Protein 6EKZ (pdb70)

B-factor: mean 15.7, std 8.22, range [7.6, 58.77]

Secondary structure (DSSP, 8-state):
-PPP---S-----B-S-TTS---PPPTT----S-HHHHHHHHTTSS-TTSEE-HHHHHHHHHHHH-B-HHHHHHHHHHHHHHHSBTTTTBEESSS--GGG-SPPPTT-----TT-BTTTB-SS-SSS--GGGT-SSS--HHHHHHHHHHHHHHSTTSB-HHHHHHHHHHHHHHHHHH-TT-EE-HHHHHHHHHHHHHHHHHSS-TTT--S-B-HHHHHHHHHH--PPTTPBPPSS-BSSTTHHHHHHHS----EE--SSTT--EE-TTS--TT-HHHHHHHIIIIIIHHHSSS--HHHHHHHHHHHHHHHHTSPTTPPP--TT--

GO terms:
  GO:0004601 peroxidase activity (F, IDA)
  GO:0020037 heme binding (F, IDA)

CATH classification: 1.10.489.10

Radius of gyration: 18.72 Å; Cα contacts (8 Å, |Δi|>4): 678; chains: 1; bounding box: 49×43×53 Å

Structure (mmCIF, N/CA/C/O backbone):
data_6EKZ
#
_entry.id   6EKZ
#
_cell.length_a   51.027
_cell.length_b   57.876
_cell.length_c   60.893
_cell.angle_alpha   90.00
_cell.angle_beta   110.09
_cell.angle_gamma   90.00
#
_symmetry.space_group_name_H-M   'P 1 21 1'
#
loop_
_entity.id
_entity.type
_entity.pdbx_description
1 polymer 'Aromatic peroxygenase'
2 non-polymer 'PROTOPORPHYRIN IX CONTAINING FE'
3 non-polymer 'MAGNESIUM ION'
4 non-polymer 'CHLORIDE ION'
5 non-polymer 2-acetamido-2-deoxy-beta-D-glucopyranose
6 non-polymer 'PHOSPHATE ION'
7 non-polymer GLYCEROL
8 non-polymer 1-(ISOPROPYLAMINO)-3-(1-NAPHTHYLOXY)-2-PROPANOL
9 water water
#
loop_
_atom_sit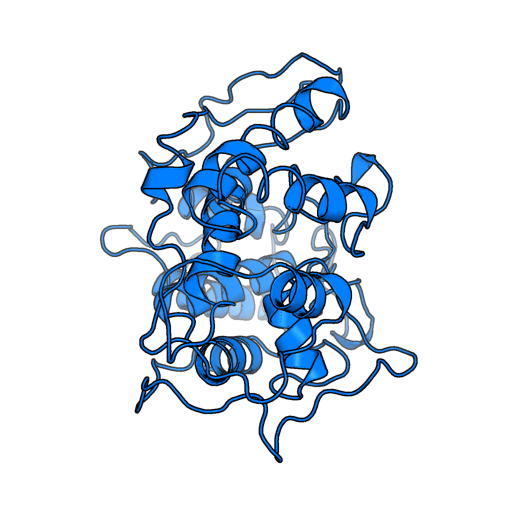e.group_PDB
_atom_site.id
_atom_site.type_symbol
_atom_site.label_atom_id
_atom_site.label_alt_id
_atom_site.label_comp_id
_atom_site.label_asym_id
_atom_site.label_entity_id
_atom_site.label_seq_id
_atom_site.pdbx_PDB_ins_code
_atom_site.Cartn_x
_atom_site.Cartn_y
_atom_site.Cartn_z
_atom_site.occupancy
_atom_site.B_iso_or_equiv
_atom_site.auth_seq_id
_atom_site.auth_comp_id
_atom_site.auth_asym_id
_atom_site.auth_atom_id
_atom_site.pdbx_PDB_model_num
ATOM 1 N N . GLY A 1 3 ? 15.199 0.882 30.563 1.00 28.97 3 GLY A N 1
ATOM 2 C CA . GLY A 1 3 ? 16.244 1.951 30.654 1.00 28.63 3 GLY A CA 1
ATOM 3 C C . GLY A 1 3 ? 15.775 3.226 29.976 1.00 27.56 3 GLY A C 1
ATOM 4 O O . GLY A 1 3 ? 14.783 3.213 29.249 1.00 26.86 3 GLY A O 1
ATOM 5 N N . LEU A 1 4 ? 16.481 4.328 30.217 1.00 25.99 4 LEU A N 1
ATOM 6 C CA . LEU A 1 4 ? 16.154 5.621 29.592 1.00 24.69 4 LEU A CA 1
ATOM 7 C C . LEU A 1 4 ? 16.559 5.562 28.116 1.00 21.99 4 LEU A C 1
ATOM 8 O O . LEU A 1 4 ? 17.531 4.875 27.787 1.00 21.78 4 LEU A O 1
ATOM 13 N N . PRO A 1 5 ? 15.827 6.263 27.220 1.00 19.19 5 PRO A N 1
ATOM 14 C CA . PRO A 1 5 ? 16.296 6.258 25.832 1.00 18.03 5 PRO A CA 1
ATOM 15 C C . PRO A 1 5 ? 17.683 6.902 25.728 1.00 17.00 5 PRO A C 1
ATOM 16 O O . PRO A 1 5 ? 17.911 7.944 26.351 1.00 16.70 5 PRO A O 1
ATOM 20 N N . PRO A 1 6 ? 18.612 6.279 24.977 1.00 16.32 6 PRO A N 1
ATOM 21 C CA . PRO A 1 6 ? 19.899 6.931 24.732 1.00 16.17 6 PRO A CA 1
ATOM 22 C C . PRO A 1 6 ? 19.741 8.289 24.060 1.00 16.25 6 PRO A C 1
ATOM 23 O O . PRO A 1 6 ? 18.767 8.524 23.333 1.00 16.40 6 PRO A O 1
ATOM 27 N N . GLY A 1 7 ? 20.693 9.173 24.334 1.00 16.21 7 GLY A N 1
ATOM 28 C CA . GLY A 1 7 ? 20.764 10.461 23.673 1.00 16.35 7 GLY A CA 1
ATOM 29 C C . GLY A 1 7 ? 21.490 10.344 22.349 1.00 16.36 7 GLY A C 1
ATOM 30 O O . GLY A 1 7 ? 21.963 9.259 21.989 1.00 16.40 7 GLY A O 1
ATOM 31 N N . PRO A 1 8 ? 21.594 11.466 21.617 1.00 16.98 8 PRO A N 1
ATOM 32 C CA . PRO A 1 8 ? 22.313 11.472 20.343 1.00 17.38 8 PRO A CA 1
ATOM 33 C C . PRO A 1 8 ? 23.790 11.139 20.507 1.00 17.63 8 PRO A C 1
ATOM 34 O O . PRO A 1 8 ? 24.334 11.243 21.610 1.00 18.34 8 PRO A O 1
ATOM 38 N N . LEU A 1 9 ? 24.432 10.756 19.410 1.00 17.41 9 LEU A N 1
ATOM 39 C CA . LEU A 1 9 ? 25.870 10.493 19.416 1.00 17.60 9 LEU A CA 1
ATOM 40 C C . LEU A 1 9 ? 26.658 11.722 19.846 1.00 18.48 9 LEU A C 1
ATOM 41 O O . LEU A 1 9 ? 26.353 12.841 19.432 1.00 18.30 9 LEU A O 1
ATOM 46 N N . GLU A 1 10 ? 27.674 11.494 20.675 1.00 20.16 10 GLU A N 1
ATOM 47 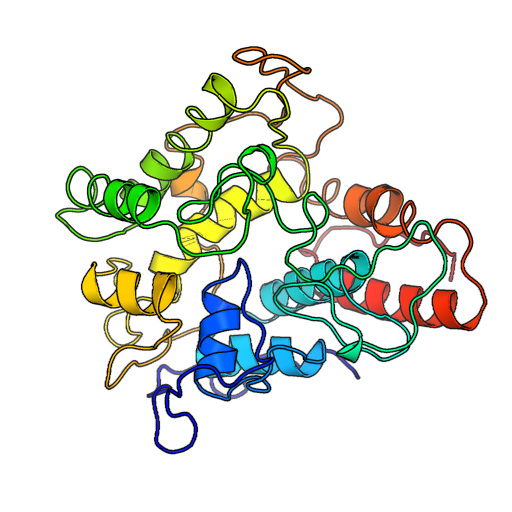C CA . GLU A 1 10 ? 28.616 12.543 21.057 1.00 21.72 10 GLU A CA 1
ATOM 48 C C . GLU A 1 10 ? 29.470 12.959 19.850 1.00 21.26 10 GLU A C 1
ATOM 49 O O . GLU A 1 10 ? 29.792 14.138 19.691 1.00 21.23 10 GLU A O 1
ATOM 55 N N . ASN A 1 11 ? 29.822 11.985 19.010 1.00 20.59 11 ASN A N 1
ATOM 56 C CA . ASN A 1 11 ? 30.588 12.212 17.787 1.00 20.55 11 ASN A CA 1
ATOM 57 C C . ASN A 1 11 ? 29.882 11.475 16.652 1.00 18.90 11 ASN A C 1
ATOM 58 O O . ASN A 1 11 ? 29.890 10.241 16.605 1.00 18.83 11 ASN A O 1
ATOM 63 N N . SER A 1 12 ? 29.290 12.246 15.739 1.00 17.30 12 SER A N 1
ATOM 64 C CA . SER A 1 12 ? 28.502 11.700 14.630 1.00 16.59 12 SER A CA 1
ATOM 65 C C . SER A 1 12 ? 29.237 11.732 13.283 1.00 16.22 12 SER A C 1
ATOM 66 O O . SER A 1 12 ? 28.598 11.707 12.229 1.00 15.82 12 SER A O 1
ATOM 69 N N . SER A 1 13 ? 30.571 11.768 13.309 1.00 15.93 13 SER A N 1
ATOM 70 C CA . SER A 1 13 ? 31.359 11.733 12.078 1.00 15.84 13 SER A CA 1
ATOM 71 C C . SER A 1 13 ? 31.201 10.395 11.364 1.00 14.94 13 SER A C 1
ATOM 72 O O . SER A 1 13 ? 30.875 9.376 11.989 1.00 15.01 13 SER A O 1
ATOM 75 N N . ALA A 1 14 ? 31.445 10.394 10.057 1.00 14.11 14 ALA A N 1
ATOM 76 C CA . ALA A 1 14 ? 31.597 9.131 9.332 1.00 14.03 14 ALA A CA 1
ATOM 77 C C . ALA A 1 14 ? 32.802 8.388 9.898 1.00 13.92 14 ALA A C 1
ATOM 78 O O . ALA A 1 14 ? 33.817 9.000 10.242 1.00 14.51 14 ALA A O 1
ATOM 80 N N . LYS A 1 15 ? 32.680 7.075 10.015 1.00 13.93 15 LYS A N 1
ATOM 81 C CA . LYS A 1 15 ? 33.795 6.239 10.438 1.00 14.12 15 LYS A CA 1
ATOM 82 C C . LYS A 1 15 ? 33.537 4.833 9.962 1.00 13.06 15 LYS A C 1
ATOM 83 O O . LYS A 1 15 ? 32.404 4.483 9.619 1.00 12.47 15 LYS A O 1
ATOM 89 N N . LEU A 1 16 ? 34.589 4.029 9.959 1.00 12.60 16 LEU A N 1
ATOM 90 C CA . LEU A 1 16 ? 34.469 2.619 9.645 1.00 12.31 16 LEU A CA 1
ATOM 91 C C . LEU A 1 16 ? 33.578 1.941 10.682 1.00 11.98 16 LEU A C 1
ATOM 92 O O . LEU A 1 16 ? 33.876 1.984 11.873 1.00 12.61 16 LEU A O 1
ATOM 97 N N . VAL A 1 17 ? 32.491 1.322 10.232 1.00 11.46 17 VAL A N 1
ATOM 98 C CA . VAL A 1 17 ? 31.614 0.566 11.142 1.00 11.42 17 VAL A CA 1
ATOM 99 C C . VAL A 1 17 ? 31.678 -0.942 10.926 1.00 11.54 17 VAL A C 1
ATOM 100 O O . VAL A 1 17 ? 31.254 -1.703 11.794 1.00 11.85 17 VAL A O 1
ATOM 104 N N . ASN A 1 18 ? 32.211 -1.370 9.783 1.00 11.80 18 ASN A N 1
ATOM 105 C CA . ASN A 1 18 ? 32.531 -2.767 9.559 1.00 12.22 18 ASN A CA 1
ATOM 106 C C . ASN A 1 18 ? 33.969 -2.957 10.033 1.00 12.74 18 ASN A C 1
ATOM 107 O O . ASN A 1 18 ? 34.905 -3.059 9.234 1.00 13.03 18 ASN A O 1
ATOM 112 N N . ASP A 1 19 ? 34.123 -2.990 11.352 1.00 13.95 19 ASP A N 1
ATOM 113 C CA . ASP A 1 19 ? 35.445 -2.957 11.980 1.00 15.07 19 ASP A CA 1
ATOM 114 C C . ASP A 1 19 ? 35.726 -4.248 12.750 1.00 15.74 19 ASP A C 1
ATOM 115 O O . ASP A 1 19 ? 34.894 -5.162 12.771 1.00 15.40 19 ASP A O 1
ATOM 120 N N . GLU A 1 20 ? 36.901 -4.334 13.369 1.00 16.91 20 GLU A N 1
ATOM 121 C CA . GLU A 1 20 ? 37.338 -5.580 14.006 1.00 17.76 20 GLU A CA 1
ATOM 122 C C . GLU A 1 20 ? 36.390 -6.052 15.111 1.00 17.00 20 GLU A C 1
ATOM 123 O O . GLU A 1 20 ? 36.174 -7.255 15.271 1.00 17.08 20 GLU A O 1
ATOM 129 N N . ALA A 1 21 ? 35.822 -5.101 15.848 1.00 16.33 21 ALA A N 1
ATOM 130 C CA . ALA A 1 21 ? 34.882 -5.398 16.924 1.00 15.93 21 ALA A CA 1
ATOM 131 C C . ALA A 1 21 ? 33.479 -5.785 16.435 1.00 15.07 21 ALA A C 1
ATOM 132 O O . ALA A 1 21 ? 32.690 -6.315 17.218 1.00 15.45 21 ALA A O 1
ATOM 134 N N . HIS A 1 22 ? 33.175 -5.531 15.158 1.00 13.92 22 HIS A N 1
ATOM 135 C CA . HIS A 1 22 ? 31.839 -5.782 14.600 1.00 13.31 22 HIS A CA 1
ATOM 136 C C . HIS A 1 22 ? 31.886 -6.522 13.269 1.00 12.88 22 HIS A C 1
ATOM 137 O O . HIS A 1 22 ? 31.417 -6.009 12.247 1.00 12.58 22 HIS A O 1
ATOM 144 N N . PRO A 1 23 ? 32.443 -7.745 13.277 1.00 12.78 23 PRO A N 1
ATOM 145 C CA . PRO A 1 23 ? 32.499 -8.530 12.049 1.00 12.38 23 PRO A CA 1
ATOM 146 C C . PRO A 1 23 ? 31.147 -9.132 11.695 1.00 11.55 23 PRO A C 1
ATOM 147 O O . PRO A 1 23 ? 30.358 -9.461 12.586 1.00 11.41 23 PRO A O 1
ATOM 151 N N . TRP A 1 24 ? 30.899 -9.305 10.405 1.00 11.05 24 TRP A N 1
ATOM 152 C CA . TRP A 1 24 ? 29.745 -10.071 9.970 1.00 11.14 24 TRP A CA 1
ATOM 153 C C . TRP A 1 24 ? 29.953 -11.528 10.346 1.00 10.99 24 TRP A C 1
ATOM 154 O O . TRP A 1 24 ? 31.054 -12.062 10.190 1.00 11.33 24 TRP A O 1
ATOM 165 N N . LYS A 1 25 ? 28.897 -12.160 10.841 1.00 10.89 25 LYS A N 1
ATOM 166 C CA . LYS A 1 25 ? 28.892 -13.598 11.030 1.00 11.42 25 LYS A CA 1
ATOM 167 C C . LYS A 1 25 ? 27.583 -14.164 10.527 1.00 10.85 25 LYS A C 1
ATOM 168 O O . LYS A 1 25 ? 26.542 -13.497 10.610 1.00 10.36 25 LYS A O 1
ATOM 174 N N . PRO A 1 26 ? 27.618 -15.407 1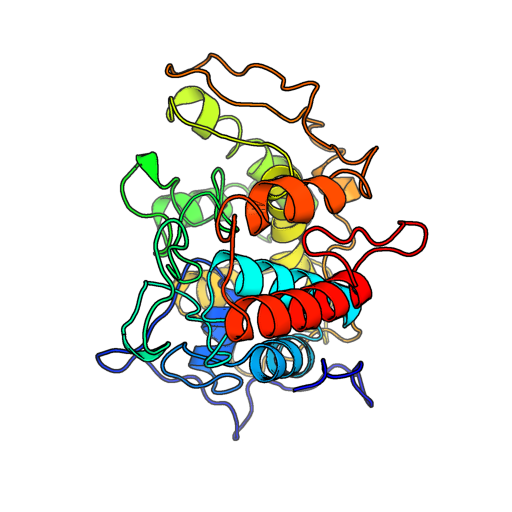0.019 1.00 10.64 26 PRO A N 1
ATOM 175 C CA . PRO A 1 26 ? 26.397 -16.067 9.584 1.00 10.82 26 PRO A CA 1
ATOM 176 C C . PRO A 1 26 ? 25.483 -16.412 10.753 1.00 11.07 26 PRO A C 1
ATOM 177 O O . PRO A 1 26 ? 25.900 -16.395 11.913 1.00 11.07 26 PRO A O 1
ATOM 181 N N . LEU A 1 27 ? 24.240 -16.741 10.434 1.00 11.88 27 LEU A N 1
ATOM 182 C CA . LEU A 1 27 ? 23.272 -17.109 11.452 1.00 12.98 27 LEU A CA 1
ATOM 183 C C . LEU A 1 27 ? 23.608 -18.460 12.067 1.00 13.84 27 LEU A C 1
ATOM 184 O O . LEU A 1 27 ? 24.057 -19.380 11.375 1.00 14.33 27 LEU A O 1
ATOM 189 N N . ARG A 1 28 ? 23.421 -18.539 13.380 1.00 15.03 28 ARG A N 1
ATOM 190 C CA . ARG A 1 28 ? 23.436 -19.796 14.121 1.00 16.14 28 ARG A CA 1
ATOM 191 C C . ARG A 1 28 ? 21.993 -20.284 14.244 1.00 16.70 28 ARG A C 1
ATOM 192 O O . ARG A 1 28 ? 21.059 -19.489 14.066 1.00 16.27 28 ARG A O 1
ATOM 200 N N . PRO A 1 29 ? 21.792 -21.582 14.561 1.00 17.48 29 PRO A N 1
ATOM 201 C CA . PRO A 1 29 ? 20.419 -22.041 14.778 1.00 17.75 29 PRO A CA 1
ATOM 202 C C . PRO A 1 29 ? 19.765 -21.243 15.901 1.00 17.36 29 PRO A C 1
ATOM 203 O O . PRO A 1 29 ? 20.386 -21.005 16.941 1.00 17.79 29 PRO A O 1
ATOM 207 N N . GLY A 1 30 ? 18.543 -20.783 15.661 1.00 16.93 30 GLY A N 1
ATOM 208 C CA . GLY A 1 30 ? 17.826 -19.966 16.630 1.00 16.19 30 GLY A CA 1
ATOM 209 C C . GLY A 1 30 ? 17.964 -18.463 16.437 1.00 15.25 30 GLY A C 1
ATOM 210 O O . GLY A 1 30 ? 17.174 -17.713 17.009 1.00 15.93 30 GLY A O 1
ATOM 211 N N . ASP A 1 31 ? 18.951 -18.004 15.661 1.00 13.92 31 ASP A N 1
ATOM 212 C CA . ASP A 1 31 ? 19.121 -16.561 15.436 1.00 13.11 31 ASP A CA 1
ATOM 213 C C . ASP A 1 31 ? 17.971 -16.022 14.590 1.00 12.37 31 ASP A C 1
ATOM 214 O O . ASP A 1 31 ? 17.577 -16.637 13.601 1.00 13.56 31 ASP A O 1
ATOM 219 N N . ILE A 1 32 ? 17.451 -14.867 14.991 1.00 11.45 32 ILE A N 1
ATOM 220 C CA . ILE A 1 32 ? 16.255 -14.285 14.397 1.00 11.00 32 ILE A CA 1
ATOM 221 C C . ILE A 1 32 ? 16.609 -13.064 13.558 1.00 10.35 32 ILE A C 1
ATOM 222 O O . ILE A 1 32 ? 17.269 -12.143 14.038 1.00 10.36 32 ILE A O 1
ATOM 227 N N . ARG A 1 33 ? 16.143 -13.068 12.315 1.00 9.97 33 ARG A N 1
ATOM 228 C CA . ARG A 1 33 ? 16.184 -11.893 11.455 1.00 9.70 33 ARG A CA 1
ATOM 229 C C . ARG A 1 33 ? 14.784 -11.683 10.907 1.00 9.42 33 ARG A C 1
ATOM 230 O O . ARG A 1 33 ? 14.005 -12.632 10.798 1.00 10.25 33 ARG A O 1
ATOM 238 N N . GLY A 1 34 ? 14.463 -10.440 10.570 1.00 9.02 34 GLY A N 1
ATOM 239 C CA . GLY A 1 34 ? 13.097 -10.074 10.223 1.00 8.73 34 GLY A CA 1
ATOM 240 C C . GLY A 1 34 ? 13.007 -9.170 9.015 1.00 8.44 34 GLY A C 1
ATOM 241 O O . GLY A 1 34 ? 13.850 -9.238 8.116 1.00 8.38 34 GLY A O 1
ATOM 242 N N . PRO A 1 35 ? 11.979 -8.312 8.985 1.00 8.21 35 PRO A N 1
ATOM 243 C CA . PRO A 1 35 ? 11.687 -7.537 7.786 1.00 8.28 35 PRO A CA 1
ATOM 244 C C . PRO A 1 35 ? 12.530 -6.270 7.619 1.00 8.16 35 PRO A C 1
ATOM 245 O O . PRO A 1 35 ? 12.407 -5.616 6.577 1.00 8.34 35 PRO A O 1
ATOM 249 N N . CYS A 1 36 ? 13.350 -5.920 8.618 1.00 8.14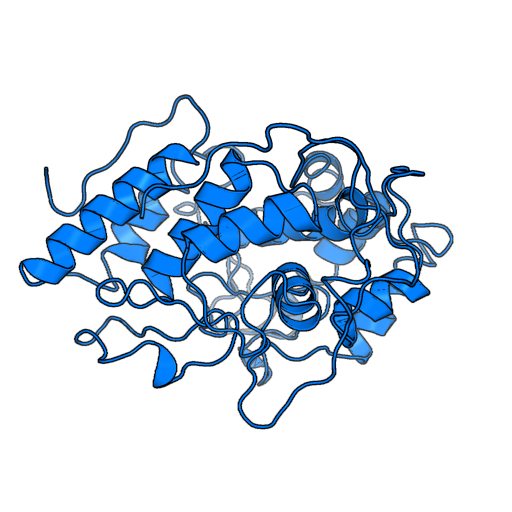 36 CYS A N 1
ATOM 250 C CA . CYS A 1 36 ? 14.143 -4.691 8.592 1.00 8.17 36 CYS A CA 1
ATOM 251 C C . CYS A 1 36 ? 15.595 -5.008 8.252 1.00 8.11 36 CYS A C 1
ATOM 252 O O . CYS A 1 36 ? 16.308 -5.580 9.081 1.00 8.35 36 CYS A O 1
ATOM 255 N N . PRO A 1 37 ? 16.067 -4.613 7.060 1.00 8.13 37 PRO A N 1
ATOM 256 C CA . PRO A 1 37 ? 17.475 -4.869 6.743 1.00 8.34 37 PRO A CA 1
ATOM 257 C C . PRO A 1 37 ? 18.459 -4.076 7.610 1.00 8.35 37 PRO A C 1
ATOM 258 O O . PRO A 1 37 ? 19.601 -4.508 7.771 1.00 8.74 37 PRO A O 1
ATOM 262 N N . GLY A 1 38 ? 18.035 -2.935 8.155 1.00 8.25 38 GLY A N 1
ATOM 263 C CA . GLY A 1 38 ? 18.897 -2.169 9.052 1.00 8.37 38 GLY A CA 1
ATOM 264 C C . GLY A 1 38 ? 19.174 -2.908 10.344 1.00 8.37 38 GLY A C 1
ATOM 265 O O . GLY A 1 38 ? 20.328 -3.162 10.691 1.00 8.65 38 GLY A O 1
ATOM 266 N N . LEU A 1 39 ? 18.118 -3.280 11.053 1.00 8.35 39 LEU A N 1
ATOM 267 C CA . LEU A 1 39 ? 18.290 -4.042 12.289 1.00 8.57 39 LEU A CA 1
ATOM 268 C C . LEU A 1 39 ? 18.926 -5.397 12.030 1.00 8.41 39 LEU A C 1
ATOM 269 O O . LEU A 1 39 ? 19.747 -5.846 12.828 1.00 8.60 39 LEU A O 1
ATOM 274 N N . ASN A 1 40 ? 18.572 -6.043 10.920 1.00 8.18 40 ASN A N 1
ATOM 275 C CA . ASN A 1 40 ? 19.181 -7.331 10.603 1.00 8.22 40 ASN A CA 1
ATOM 276 C C . ASN A 1 40 ? 20.693 -7.219 10.482 1.00 8.39 40 ASN A C 1
ATOM 277 O O . ASN A 1 40 ? 21.426 -8.072 10.992 1.00 8.58 40 ASN A O 1
ATOM 282 N N . THR A 1 41 ? 21.150 -6.177 9.790 1.00 8.33 41 THR A N 1
ATOM 283 C CA . THR A 1 41 ? 22.576 -5.962 9.578 1.00 8.57 41 THR A CA 1
ATOM 284 C C . THR A 1 41 ? 23.276 -5.654 10.896 1.00 8.76 41 THR A C 1
ATOM 285 O O . THR A 1 41 ? 24.378 -6.146 11.146 1.00 9.02 41 THR A O 1
ATOM 289 N N . LEU A 1 42 ? 22.638 -4.853 11.741 1.00 9.02 42 LEU A N 1
ATOM 290 C CA . LEU A 1 42 ? 23.209 -4.545 13.047 1.00 9.25 42 LEU A CA 1
ATOM 291 C C . LEU A 1 42 ? 23.359 -5.798 13.903 1.00 9.45 42 LEU A C 1
ATOM 292 O O . LEU A 1 42 ? 24.389 -5.975 14.557 1.00 9.98 42 LEU A O 1
ATOM 297 N N . ALA A 1 43 ? 22.366 -6.684 13.877 1.00 9.31 43 ALA A N 1
ATOM 298 C CA . ALA A 1 43 ? 22.484 -7.965 14.576 1.00 9.44 43 ALA A CA 1
ATOM 299 C C . ALA A 1 43 ? 23.594 -8.832 13.988 1.00 9.38 43 ALA A C 1
ATOM 300 O O . ALA A 1 43 ? 24.384 -9.409 14.739 1.00 9.75 43 ALA A O 1
ATOM 302 N N . SER A 1 44 ? 23.688 -8.891 12.662 1.00 9.27 44 SER A N 1
ATOM 303 C CA . SER A 1 44 ? 24.683 -9.751 12.023 1.00 9.35 44 SER A CA 1
ATOM 304 C C . SER A 1 44 ? 26.114 -9.218 12.101 1.00 9.59 44 SER A C 1
ATOM 305 O O . SER A 1 44 ? 27.048 -9.951 11.776 1.00 9.92 44 SER A O 1
ATOM 308 N N . HIS A 1 45 ? 26.286 -7.972 12.546 1.00 9.75 45 HIS A N 1
ATOM 309 C CA . HIS A 1 45 ? 27.600 -7.411 12.859 1.00 10.11 45 HIS A CA 1
ATOM 310 C C . HIS A 1 45 ? 27.838 -7.247 14.361 1.00 10.58 45 HIS A C 1
ATOM 311 O O . HIS A 1 45 ? 28.856 -6.697 14.764 1.00 11.25 45 HIS A O 1
ATOM 318 N N . GLY A 1 46 ? 26.916 -7.723 15.192 1.00 10.75 46 GLY A N 1
ATO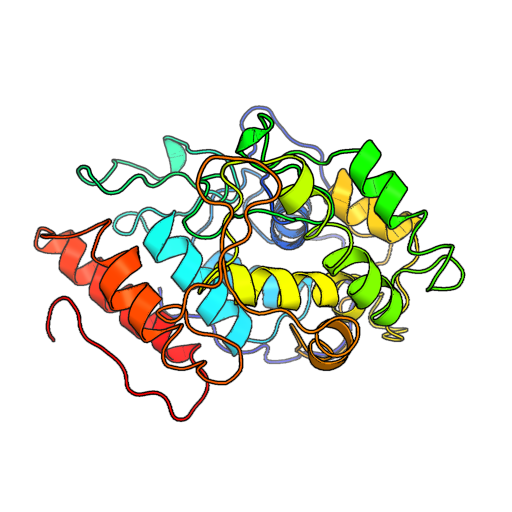M 319 C CA . GLY A 1 46 ? 27.082 -7.647 16.639 1.00 11.26 46 GLY A CA 1
ATOM 320 C C . GLY A 1 46 ? 26.918 -6.270 17.259 1.00 11.52 46 GLY A C 1
ATOM 321 O O . GLY A 1 46 ? 27.309 -6.075 18.409 1.00 12.39 46 GLY A O 1
ATOM 322 N N . TYR A 1 47 ? 26.342 -5.315 16.524 1.00 11.62 47 TYR A N 1
ATOM 323 C CA . TYR A 1 47 ? 25.893 -4.052 17.133 1.00 11.94 47 TYR A CA 1
ATOM 324 C C . TYR A 1 47 ? 24.667 -4.286 18.011 1.00 12.28 47 TYR A C 1
ATOM 325 O O . TYR A 1 47 ? 24.442 -3.551 18.970 1.00 12.83 47 TYR A O 1
ATOM 334 N N . LEU A 1 48 ? 23.869 -5.285 17.636 1.00 12.55 48 LEU A N 1
ATOM 335 C CA . LEU A 1 48 ? 22.818 -5.851 18.469 1.00 12.92 48 LEU A CA 1
ATOM 336 C C . LEU A 1 48 ? 23.204 -7.270 18.826 1.00 12.97 48 LEU A C 1
ATOM 337 O O . LEU A 1 48 ? 24.058 -7.858 18.157 1.00 13.41 48 LEU A O 1
ATOM 342 N N . PRO A 1 49 ? 22.555 -7.847 19.857 1.00 12.91 49 PRO A N 1
ATOM 343 C CA . PRO A 1 49 ? 22.735 -9.275 20.103 1.00 12.82 49 PRO A CA 1
ATOM 344 C C . PRO A 1 49 ? 22.503 -10.080 18.831 1.00 12.55 49 PRO A C 1
ATOM 345 O O . PRO A 1 49 ? 21.530 -9.829 18.106 1.00 12.41 49 PRO A O 1
ATOM 349 N N . ARG A 1 50 ? 23.399 -11.023 18.554 1.00 12.36 50 ARG A N 1
ATOM 350 C CA . ARG A 1 50 ? 23.376 -11.736 17.277 1.00 12.12 50 ARG A CA 1
ATOM 351 C C . ARG A 1 50 ? 22.170 -12.662 17.114 1.00 12.06 50 ARG A C 1
ATOM 352 O O . ARG A 1 50 ? 21.839 -13.043 15.994 1.00 12.00 50 ARG A O 1
ATOM 360 N N . ASN A 1 51 ? 21.498 -13.003 18.213 1.00 12.37 51 ASN A N 1
ATOM 361 C CA . ASN A 1 51 ? 20.255 -13.770 18.123 1.00 12.75 51 ASN A CA 1
ATOM 362 C C . ASN A 1 51 ? 19.019 -12.956 17.732 1.00 12.32 51 ASN A C 1
ATOM 363 O O . ASN A 1 51 ? 17.957 -13.544 17.540 1.00 12.28 51 ASN A O 1
ATOM 368 N N . GLY A 1 52 ? 19.146 -11.635 17.606 1.00 11.84 52 GLY A N 1
ATOM 369 C CA . GLY A 1 52 ? 18.031 -10.806 17.148 1.00 11.89 52 GLY A CA 1
ATOM 370 C C . GLY A 1 52 ? 16.982 -10.451 18.188 1.00 11.90 52 GLY A C 1
ATOM 371 O O . GLY A 1 52 ? 15.883 -10.025 17.832 1.00 12.01 52 GLY A O 1
ATOM 372 N N . VAL A 1 53 ? 17.310 -10.612 19.468 1.00 11.93 53 VAL A N 1
ATOM 373 C CA . VAL A 1 53 ? 16.425 -10.194 20.555 1.00 12.29 53 VAL A CA 1
ATOM 374 C C . VAL A 1 53 ? 17.180 -9.109 21.315 1.00 12.22 53 VAL A C 1
ATOM 375 O O . VAL A 1 53 ? 18.337 -9.314 21.689 1.00 13.31 53 VAL A O 1
ATOM 379 N N . ALA A 1 54 ? 16.543 -7.959 21.530 1.00 12.08 54 ALA A N 1
ATOM 380 C CA . ALA A 1 54 ? 17.237 -6.796 22.082 1.00 12.07 54 ALA A CA 1
ATOM 381 C C . ALA A 1 54 ? 16.303 -5.912 22.882 1.00 11.94 54 ALA A C 1
ATOM 382 O O . ALA A 1 54 ? 15.080 -5.977 22.729 1.00 11.79 54 ALA A O 1
ATOM 384 N N . THR A 1 55 ? 16.892 -5.077 23.733 1.00 12.07 55 THR A N 1
ATOM 385 C CA . THR A 1 55 ? 16.141 -4.056 24.438 1.00 12.25 55 THR A CA 1
ATOM 386 C C . THR A 1 55 ? 16.004 -2.825 23.549 1.00 12.07 55 THR A C 1
ATOM 387 O O . THR A 1 55 ? 16.796 -2.632 22.617 1.00 12.02 55 THR A O 1
ATOM 391 N N . PRO A 1 56 ? 15.018 -1.967 23.850 1.00 12.04 56 PRO A N 1
ATOM 392 C CA . PRO A 1 56 ? 14.908 -0.705 23.125 1.00 12.08 56 PRO A CA 1
ATOM 393 C C . PRO A 1 56 ? 16.184 0.140 23.173 1.00 12.09 56 PRO A C 1
ATOM 394 O O . PRO A 1 56 ? 16.585 0.690 22.147 1.00 11.91 56 PRO A O 1
ATOM 398 N N . ALA A 1 57 ? 16.830 0.221 24.335 1.00 12.20 57 ALA A N 1
ATOM 399 C CA . ALA A 1 57 ? 18.065 0.994 24.450 1.00 12.27 57 ALA A CA 1
ATOM 400 C C . ALA A 1 57 ? 19.183 0.416 23.573 1.00 12.17 57 ALA A C 1
ATOM 401 O O . ALA A 1 57 ? 19.925 1.167 22.939 1.00 12.42 57 ALA A O 1
ATOM 403 N N . GLN A 1 58 ? 19.288 -0.909 23.520 1.00 12.00 58 GLN A N 1
ATOM 404 C CA . GLN A 1 58 ? 20.251 -1.552 22.618 1.00 11.94 58 GLN A CA 1
ATOM 405 C C . GLN A 1 58 ? 19.985 -1.211 21.153 1.00 11.46 58 GLN A C 1
ATOM 406 O O . GLN A 1 58 ? 20.920 -0.958 20.392 1.00 11.49 58 GLN A O 1
ATOM 412 N N . ILE A 1 59 ? 18.712 -1.207 20.767 1.00 11.09 59 ILE A N 1
ATOM 413 C CA . ILE A 1 59 ? 18.331 -0.893 19.391 1.00 10.93 59 ILE A CA 1
ATOM 414 C C . ILE A 1 59 ? 18.686 0.548 19.041 1.00 10.83 59 ILE A C 1
ATOM 415 O O . ILE A 1 59 ? 19.268 0.807 17.988 1.00 10.81 59 ILE A O 1
ATOM 420 N N . ILE A 1 60 ? 18.347 1.479 19.923 1.00 11.22 60 ILE A N 1
ATOM 421 C CA . ILE A 1 60 ? 18.634 2.886 19.667 1.00 11.46 60 ILE A CA 1
ATOM 422 C C . ILE A 1 60 ? 20.141 3.127 19.568 1.00 11.50 60 ILE A C 1
ATOM 423 O O . ILE A 1 60 ? 20.607 3.794 18.646 1.00 11.44 60 ILE A O 1
ATOM 428 N N . ASN A 1 61 ? 20.905 2.570 20.501 1.00 11.72 61 ASN A N 1
ATOM 429 C CA . ASN A 1 61 ? 22.361 2.686 20.423 1.00 11.94 61 ASN A CA 1
ATOM 430 C C . ASN A 1 61 ? 22.922 2.094 19.131 1.00 11.40 61 ASN A C 1
ATOM 431 O O . ASN A 1 61 ? 23.807 2.690 18.519 1.00 11.68 61 ASN A O 1
ATOM 436 N N . ALA A 1 62 ? 22.401 0.941 18.714 1.00 10.74 62 ALA A N 1
ATOM 437 C CA . ALA A 1 62 ? 22.905 0.270 17.516 1.00 10.40 62 ALA A CA 1
ATOM 438 C C . ALA A 1 62 ? 22.623 1.056 16.238 1.00 9.96 62 ALA A C 1
ATOM 439 O O . ALA A 1 62 ? 23.506 1.194 15.396 1.00 9.83 62 ALA A O 1
ATOM 441 N N . VAL A 1 63 ? 21.402 1.566 16.079 1.00 9.67 63 VAL A N 1
ATOM 442 C CA . VAL A 1 63 ? 21.068 2.292 14.844 1.00 9.63 63 VAL A CA 1
ATOM 443 C C . VAL A 1 63 ? 21.860 3.595 14.744 1.00 9.84 63 VAL A C 1
ATOM 444 O O . VAL A 1 63 ? 22.239 4.002 13.651 1.00 9.88 63 VAL A O 1
ATOM 448 N N . GLN A 1 64 ? 22.136 4.227 15.884 1.00 10.26 64 GLN A N 1
ATOM 449 C CA . GLN A 1 64 ? 22.968 5.428 15.911 1.00 10.72 64 GLN A CA 1
ATOM 450 C C . GLN A 1 64 ? 24.427 5.096 15.625 1.00 10.86 64 GLN A C 1
ATOM 451 O O . GLN A 1 64 ? 25.034 5.666 14.722 1.00 10.96 64 GLN A O 1
ATOM 457 N N . GLU A 1 65 ? 24.980 4.147 16.370 1.00 11.41 65 GLU A N 1
ATOM 458 C CA . GLU A 1 65 ? 26.397 3.824 16.241 1.00 12.08 65 GLU A CA 1
ATOM 459 C C . GLU A 1 65 ? 26.745 3.231 14.881 1.00 11.56 65 GLU A C 1
ATOM 460 O O . GLU A 1 65 ? 27.739 3.626 14.266 1.00 11.90 65 GLU A O 1
ATOM 466 N N . GLY A 1 66 ? 25.941 2.275 14.430 1.00 10.84 66 GLY A N 1
ATOM 467 C CA . GLY A 1 66 ? 26.231 1.551 13.202 1.00 10.44 66 GLY A CA 1
ATOM 468 C C . GLY A 1 66 ? 25.888 2.285 11.921 1.00 10.15 66 GLY A C 1
ATOM 469 O O . GLY A 1 66 ? 26.580 2.122 10.917 1.00 10.38 66 GLY A O 1
ATOM 470 N N . PHE A 1 67 ? 24.812 3.072 11.940 1.00 9.87 67 PHE A N 1
ATOM 471 C CA . PHE A 1 67 ? 24.314 3.721 10.718 1.00 9.71 67 PHE A CA 1
ATOM 472 C C . PHE A 1 67 ? 24.112 5.240 10.797 1.00 9.78 67 PHE A C 1
ATOM 473 O O . PHE A 1 67 ? 23.787 5.862 9.786 1.00 9.88 67 PHE A O 1
ATOM 481 N N . ASN A 1 68 ? 24.299 5.843 11.970 1.00 9.83 68 ASN A N 1
ATOM 482 C CA . ASN A 1 68 ? 24.015 7.270 12.165 1.00 10.09 68 ASN A CA 1
ATOM 483 C C . ASN A 1 68 ? 22.533 7.617 11.939 1.00 10.12 68 ASN A C 1
ATOM 484 O O . ASN A 1 68 ? 22.204 8.697 11.456 1.00 10.44 68 ASN A O 1
ATOM 489 N N . PHE A 1 69 ? 21.635 6.707 12.309 1.00 10.14 69 PHE A N 1
ATOM 490 C CA . PHE A 1 69 ? 20.199 7.028 12.352 1.00 10.36 69 PHE A CA 1
ATOM 491 C C . PHE A 1 69 ? 20.023 8.142 13.380 1.00 10.64 69 PHE A C 1
ATOM 492 O O . PHE A 1 69 ? 20.652 8.101 14.441 1.00 10.94 69 PHE A O 1
ATOM 500 N N . ASP A 1 70 ? 19.206 9.146 13.083 1.00 10.96 70 ASP A N 1
ATOM 501 C CA . ASP A 1 70 ? 19.073 10.262 14.027 1.00 11.79 70 ASP A CA 1
ATOM 502 C C . ASP A 1 70 ? 18.251 9.852 15.254 1.00 11.61 70 ASP A C 1
ATOM 503 O O . ASP A 1 70 ? 17.431 8.929 15.204 1.00 11.21 70 ASP A O 1
ATOM 508 N N . ASN A 1 71 ? 18.526 10.525 16.366 1.00 11.99 71 ASN A N 1
ATOM 509 C CA . ASN A 1 71 ? 17.972 10.184 17.668 1.00 12.36 71 ASN A CA 1
ATOM 510 C C . ASN A 1 71 ? 16.469 10.213 17.752 1.00 12.35 71 ASN A C 1
ATOM 511 O O . ASN A 1 71 ? 15.863 9.312 18.283 1.00 12.15 71 ASN A O 1
ATOM 516 N N . GLN A 1 72 ? 15.875 11.272 17.235 1.00 13.00 72 GLN A N 1
ATOM 517 C CA . GLN A 1 72 ? 14.425 11.365 17.319 1.00 13.70 72 GLN A CA 1
ATOM 518 C C . GLN A 1 72 ? 13.750 10.219 16.533 1.00 12.88 72 GLN A C 1
ATOM 519 O O . GLN A 1 72 ? 12.829 9.617 16.996 1.00 13.19 72 GLN A O 1
ATOM 525 N N . ALA A 1 73 ? 14.245 9.957 15.328 1.00 12.27 73 ALA A N 1
ATOM 526 C CA . ALA A 1 73 ? 13.693 8.863 14.533 1.00 11.99 73 ALA A CA 1
ATOM 527 C C . ALA A 1 73 ? 13.921 7.506 15.230 1.00 11.37 73 ALA A C 1
ATOM 528 O O . ALA A 1 73 ? 13.080 6.632 15.241 1.00 11.21 73 ALA A O 1
ATOM 530 N N . ALA A 1 74 ? 15.107 7.330 15.766 1.00 11.02 74 ALA A N 1
ATOM 531 C CA . ALA A 1 74 ? 15.446 6.097 16.473 1.00 10.88 74 ALA A CA 1
ATOM 532 C C . ALA A 1 74 ? 14.490 5.848 17.637 1.00 10.81 74 ALA A C 1
ATOM 533 O O . ALA A 1 74 ? 13.994 4.736 17.821 1.00 10.50 74 ALA A O 1
ATOM 535 N N . ILE A 1 75 ? 14.226 6.902 18.405 1.00 10.84 75 ILE A N 1
ATOM 536 C CA . ILE A 1 75 ? 13.341 6.813 19.560 1.00 11.21 75 ILE A CA 1
ATOM 537 C C . ILE A 1 75 ? 11.915 6.495 19.122 1.00 11.14 75 ILE A C 1
ATOM 538 O O . ILE A 1 75 ? 11.302 5.562 19.643 1.00 11.01 75 ILE A O 1
ATOM 543 N N . PHE A 1 76 ? 11.385 7.237 18.154 1.00 11.38 76 PHE A N 1
ATOM 544 C CA . PHE A 1 76 ? 10.010 6.977 17.763 1.00 11.74 76 PHE A CA 1
ATOM 545 C C . PHE A 1 76 ? 9.829 5.566 17.208 1.00 10.92 76 PHE A C 1
ATOM 546 O O . PHE A 1 76 ? 8.910 4.854 17.618 1.00 11.04 76 PHE A O 1
ATOM 554 N N . ALA A 1 77 ? 10.695 5.166 16.280 1.00 10.46 77 ALA A N 1
ATOM 555 C CA . ALA A 1 77 ? 10.553 3.853 15.652 1.00 10.17 77 ALA A CA 1
ATOM 556 C C . ALA A 1 77 ? 10.697 2.731 16.669 1.00 9.97 77 ALA A C 1
ATOM 557 O O . ALA A 1 77 ? 9.918 1.780 16.666 1.00 9.77 77 ALA A O 1
ATOM 559 N N . THR A 1 78 ? 11.695 2.846 17.540 1.00 10.01 78 THR A N 1
ATOM 560 C CA . THR A 1 78 ? 12.000 1.770 18.474 1.00 10.06 78 THR A CA 1
ATOM 561 C C . THR A 1 78 ? 10.882 1.580 19.492 1.00 9.99 78 THR A C 1
ATOM 562 O O . THR A 1 78 ? 10.437 0.459 19.710 1.00 10.04 78 THR A O 1
ATOM 566 N N . TYR A 1 79 ? 10.421 2.670 20.100 1.00 10.14 79 TYR A N 1
ATOM 567 C CA . TYR A 1 79 ? 9.351 2.555 21.098 1.00 10.43 79 TYR A CA 1
ATOM 568 C C . TYR A 1 79 ? 8.006 2.218 20.473 1.00 10.23 79 TYR A C 1
ATOM 569 O O . TYR A 1 79 ? 7.223 1.498 21.085 1.00 10.32 79 TYR A O 1
ATOM 578 N N . ALA A 1 80 ? 7.759 2.668 19.244 1.00 10.03 80 ALA A N 1
ATOM 579 C CA . ALA A 1 80 ? 6.548 2.247 18.533 1.00 10.06 80 ALA A CA 1
ATOM 580 C C . ALA A 1 80 ? 6.555 0.736 18.337 1.00 9.77 80 ALA A C 1
ATOM 581 O O . ALA A 1 80 ? 5.589 0.057 18.667 1.00 9.93 80 ALA A O 1
ATOM 583 N N . ALA A 1 81 ? 7.664 0.216 17.818 1.00 9.77 81 ALA A N 1
ATOM 584 C CA . ALA A 1 81 ? 7.815 -1.223 17.608 1.00 9.93 81 ALA A CA 1
ATOM 585 C C . ALA A 1 81 ? 7.693 -1.996 18.911 1.00 9.90 81 ALA A C 1
ATOM 586 O O . ALA A 1 81 ? 7.015 -3.012 18.968 1.00 10.04 81 ALA A O 1
ATOM 588 N N . HIS A 1 82 ? 8.366 -1.522 19.951 1.00 10.08 82 HIS A N 1
ATOM 589 C CA . HIS A 1 82 ? 8.353 -2.214 21.230 1.00 10.41 82 HIS A CA 1
ATOM 590 C C . HIS A 1 82 ? 6.941 -2.248 21.831 1.00 10.30 82 HIS A C 1
ATOM 591 O O . HIS A 1 82 ? 6.481 -3.297 22.284 1.00 10.52 82 HIS A O 1
ATOM 598 N N . LEU A 1 83 ? 6.246 -1.118 21.797 1.00 10.46 83 LEU A N 1
ATOM 599 C CA . LEU A 1 83 ? 4.876 -1.057 22.313 1.00 10.65 83 LEU A CA 1
ATOM 600 C C . LEU A 1 83 ? 3.947 -2.093 21.685 1.00 10.70 83 LEU A C 1
ATOM 601 O O . LEU A 1 83 ? 3.160 -2.728 22.388 1.00 11.27 83 LEU A O 1
ATOM 606 N N . VAL A 1 84 ? 4.051 -2.280 20.374 1.00 10.60 84 VAL A N 1
ATOM 607 C CA . VAL A 1 84 ? 3.118 -3.165 19.666 1.00 10.60 84 VAL A CA 1
ATOM 608 C C . VAL A 1 84 ? 3.621 -4.588 19.451 1.00 10.32 84 VAL A C 1
ATOM 609 O O . VAL A 1 84 ? 2.808 -5.492 19.275 1.00 10.49 84 VAL A O 1
ATOM 613 N N . ASP A 1 85 ? 4.942 -4.778 19.460 1.00 10.08 85 ASP A N 1
ATOM 614 C CA . ASP A 1 85 ? 5.558 -6.072 19.137 1.00 9.88 85 ASP A CA 1
ATOM 615 C C . ASP A 1 85 ? 6.461 -6.676 20.216 1.00 9.90 85 ASP A C 1
ATOM 616 O O . ASP A 1 85 ? 6.826 -7.847 20.109 1.00 10.00 85 ASP A O 1
ATOM 621 N N . GLY A 1 86 ? 6.843 -5.881 21.214 1.00 10.15 86 GLY A N 1
ATOM 622 C CA . GLY A 1 86 ? 7.786 -6.307 22.245 1.00 10.52 86 GLY A CA 1
ATOM 623 C C . GLY A 1 86 ? 7.119 -6.624 23.565 1.00 11.13 86 GLY A C 1
ATOM 624 O O . GLY A 1 86 ? 5.922 -6.388 23.757 1.00 11.36 86 GLY A O 1
ATOM 625 N N . ASN A 1 87 ? 7.913 -7.182 24.470 1.00 11.81 87 ASN A N 1
ATOM 626 C CA . ASN A 1 87 ? 7.450 -7.517 25.806 1.00 12.34 87 ASN A CA 1
ATOM 627 C C . ASN A 1 87 ? 7.793 -6.369 26.744 1.00 12.64 87 ASN A C 1
ATOM 628 O O . ASN A 1 87 ? 8.962 -6.100 27.019 1.00 12.73 87 ASN A O 1
ATOM 633 N N . LEU A 1 88 ? 6.761 -5.698 27.236 1.00 13.28 88 LEU A N 1
ATOM 634 C CA . LEU A 1 88 ? 6.942 -4.482 28.016 1.00 14.00 88 LEU A CA 1
ATOM 635 C C . LEU A 1 88 ? 7.442 -4.745 29.434 1.00 14.29 88 LEU A C 1
ATOM 636 O O . LEU A 1 88 ? 8.049 -3.863 30.039 1.00 14.43 88 LEU A O 1
ATOM 641 N N . ILE A 1 89 ? 7.209 -5.953 29.947 1.00 14.51 89 ILE A N 1
ATOM 642 C CA . ILE A 1 89 ? 7.679 -6.324 31.286 1.00 15.10 89 ILE A CA 1
ATOM 643 C C . ILE A 1 89 ? 9.156 -6.695 31.258 1.00 15.31 89 ILE A C 1
ATOM 644 O O . ILE A 1 89 ? 9.931 -6.212 32.087 1.00 15.84 89 ILE A O 1
ATOM 649 N N . THR A 1 90 ? 9.550 -7.541 30.313 1.00 15.09 90 THR A N 1
ATOM 650 C CA . THR A 1 90 ? 10.945 -7.971 30.224 1.00 15.05 90 THR A CA 1
ATOM 651 C C . THR A 1 90 ? 11.838 -6.967 29.484 1.00 14.75 90 THR A C 1
ATOM 652 O O . THR A 1 90 ? 13.063 -7.076 29.553 1.00 14.85 90 THR A O 1
ATOM 656 N N . ASP A 1 91 ? 11.224 -6.012 28.778 1.00 14.34 91 ASP A N 1
ATOM 657 C CA . ASP A 1 91 ? 11.938 -4.987 27.995 1.00 14.15 91 ASP A CA 1
ATOM 658 C C . ASP A 1 91 ? 12.697 -5.579 26.801 1.00 13.54 91 ASP A C 1
ATOM 659 O O . ASP A 1 91 ? 13.760 -5.082 26.433 1.00 13.77 91 ASP A O 1
ATOM 664 N N . LEU A 1 92 ? 12.142 -6.630 26.201 1.00 13.13 92 LEU A N 1
ATOM 665 C CA . LEU A 1 92 ? 12.778 -7.320 25.078 1.00 12.96 92 LEU A CA 1
ATOM 666 C C . LEU A 1 92 ? 11.880 -7.341 23.854 1.00 12.24 92 LEU A C 1
ATOM 667 O O . LEU A 1 92 ? 10.669 -7.536 23.964 1.00 12.26 92 LEU A O 1
ATOM 672 N N . LEU A 1 93 ? 12.506 -7.168 22.694 1.00 11.40 93 LEU A N 1
ATOM 673 C CA . LEU A 1 93 ? 11.831 -7.158 21.402 1.00 10.92 93 LEU A CA 1
ATOM 674 C C . LEU A 1 93 ? 12.594 -8.060 20.446 1.00 10.63 93 LEU A C 1
ATOM 675 O O . LEU A 1 93 ? 13.815 -7.958 20.344 1.00 10.78 93 LEU A O 1
ATOM 680 N N . SER A 1 94 ? 11.867 -8.918 19.737 1.00 10.26 94 SER A N 1
ATOM 681 C CA . SER A 1 94 ? 12.422 -9.694 18.637 1.00 10.07 94 SER A CA 1
ATOM 682 C C . SER A 1 94 ? 12.392 -8.871 17.362 1.00 9.72 94 SER A C 1
ATOM 683 O O . SER A 1 94 ? 11.352 -8.305 17.009 1.00 9.62 94 SER A O 1
ATOM 686 N N . ILE A 1 95 ? 13.510 -8.856 16.641 1.00 9.46 95 ILE A N 1
ATOM 687 C CA . ILE A 1 95 ? 13.569 -8.161 15.357 1.00 9.40 95 ILE A CA 1
ATOM 688 C C . ILE A 1 95 ? 12.946 -8.977 14.227 1.00 9.37 95 ILE A C 1
ATOM 689 O O . ILE A 1 95 ? 12.953 -8.537 13.076 1.00 9.22 95 ILE A O 1
ATOM 694 N N . GLY A 1 96 ? 12.382 -10.140 14.570 1.00 9.58 96 GLY A N 1
ATOM 695 C CA . GLY A 1 96 ? 11.744 -10.981 13.582 1.00 9.98 96 GLY A CA 1
ATOM 696 C C . GLY A 1 96 ? 10.577 -11.731 14.195 1.00 10.24 96 GLY A C 1
ATOM 697 O O . GLY A 1 96 ? 9.593 -11.140 14.603 1.00 9.98 96 GLY A O 1
ATOM 698 N N A ARG A 1 97 ? 10.591 -13.046 14.001 0.50 10.60 97 ARG A N 1
ATOM 699 N N B ARG A 1 97 ? 10.590 -13.046 14.001 0.50 10.79 97 ARG A N 1
ATOM 700 C CA A ARG A 1 97 ? 9.526 -13.920 14.487 0.50 11.12 97 ARG A CA 1
ATOM 701 C CA B ARG A 1 97 ? 9.525 -13.920 14.487 0.50 11.43 97 ARG A CA 1
ATOM 702 C C A ARG A 1 97 ? 9.322 -13.926 16.002 0.50 11.15 97 ARG A C 1
ATOM 703 C C B ARG A 1 97 ? 9.322 -13.926 16.002 0.50 11.33 97 ARG A C 1
ATOM 704 O O A ARG A 1 97 ? 10.125 -13.366 16.749 0.50 11.08 97 ARG A O 1
ATOM 705 O O B ARG A 1 97 ? 10.125 -13.365 16.748 0.50 11.25 97 ARG A O 1
ATOM 720 N N . LYS A 1 98 ? 8.094 -14.264 16.383 1.00 11.40 98 LYS A N 1
ATOM 721 C CA . LYS A 1 98 ? 7.681 -14.362 17.770 1.00 11.92 98 LYS A CA 1
ATOM 722 C C . LYS A 1 98 ? 8.572 -15.454 18.381 1.00 12.42 98 LYS A C 1
ATOM 723 O O . LYS A 1 98 ? 8.861 -16.466 17.774 1.00 12.75 98 LYS A O 1
ATOM 729 N N . THR A 1 99 ? 9.011 -15.213 19.600 1.00 12.88 99 THR A N 1
ATOM 730 C CA . THR A 1 99 ? 9.928 -16.121 20.266 1.00 13.57 99 THR A CA 1
ATOM 731 C C . THR A 1 99 ? 9.655 -16.137 21.754 1.00 14.06 99 THR A C 1
ATOM 732 O O . THR A 1 99 ? 9.298 -15.120 22.338 1.00 13.53 99 THR A O 1
ATOM 736 N N . ARG A 1 100 ? 9.863 -17.297 22.368 1.00 15.57 100 ARG A N 1
ATOM 737 C CA . ARG A 1 100 ? 9.798 -17.417 23.826 1.00 17.01 100 ARG A CA 1
ATOM 738 C C . ARG A 1 100 ? 10.929 -16.661 24.529 1.00 16.53 100 ARG A C 1
ATOM 739 O O . ARG A 1 100 ? 10.842 -16.394 25.727 1.00 16.33 100 ARG A O 1
ATOM 747 N N . LEU A 1 101 ? 11.977 -16.307 23.787 1.00 16.30 101 LEU A N 1
ATOM 748 C CA . LEU A 1 101 ? 13.084 -15.524 24.326 1.00 16.37 101 LEU A CA 1
ATOM 749 C C . LEU A 1 101 ? 12.722 -14.122 24.820 1.00 15.92 101 LEU A C 1
ATOM 750 O O . LEU A 1 101 ? 13.492 -13.536 25.578 1.00 16.49 101 LEU A O 1
ATOM 755 N N . THR A 1 102 ? 11.581 -13.574 24.402 1.00 15.21 102 THR A N 1
ATOM 756 C CA . THR A 1 102 ? 11.113 -12.301 24.968 1.00 15.02 102 THR A CA 1
ATOM 757 C C . THR A 1 102 ? 10.387 -12.440 26.320 1.00 15.56 102 THR A C 1
ATOM 758 O O . THR A 1 102 ? 10.014 -11.435 26.920 1.00 15.84 102 THR A O 1
ATOM 762 N N . GLY A 1 103 ? 10.201 -13.673 26.793 1.00 16.29 103 GLY A N 1
ATOM 763 C CA . GLY A 1 103 ? 9.717 -13.931 28.148 1.00 16.89 103 GLY A CA 1
ATOM 764 C C . GLY A 1 103 ? 8.238 -14.255 28.210 1.00 17.72 103 GLY A C 1
ATOM 765 O O . GLY A 1 103 ? 7.597 -14.451 27.170 1.00 18.08 103 GLY A O 1
ATOM 766 N N . PRO A 1 104 ? 7.687 -14.323 29.438 1.00 18.47 104 PRO A N 1
ATOM 767 C CA . PRO A 1 104 ? 6.272 -14.625 29.631 1.00 18.59 104 PRO A CA 1
ATOM 768 C C . PRO A 1 104 ? 5.372 -13.578 28.990 1.00 18.25 104 PRO A C 1
ATOM 769 O O . PRO A 1 104 ? 5.544 -12.378 29.227 1.00 18.14 104 PRO A O 1
ATOM 773 N N . ASP A 1 105 ? 4.422 -14.048 28.189 1.00 18.47 105 ASP A N 1
ATOM 774 C CA . ASP A 1 105 ? 3.550 -13.160 27.435 1.00 18.49 105 ASP A CA 1
ATOM 775 C C . ASP A 1 105 ? 2.507 -12.487 28.313 1.00 18.46 105 ASP A C 1
ATOM 776 O O . ASP A 1 105 ? 2.071 -13.056 29.319 1.00 18.93 105 ASP A O 1
ATOM 781 N N . PRO A 1 106 ? 2.082 -11.278 27.914 1.00 18.29 106 PRO A N 1
ATOM 782 C CA . PRO A 1 106 ? 0.937 -10.634 28.526 1.00 18.67 106 PRO A CA 1
ATOM 783 C C . PRO A 1 106 ? -0.349 -11.311 28.052 1.00 19.63 106 PRO A C 1
ATOM 784 O O . PRO A 1 106 ? -0.298 -12.174 27.162 1.00 19.44 106 PRO A O 1
ATOM 788 N N . PRO A 1 107 ? -1.499 -10.932 28.637 1.00 20.87 107 PRO A N 1
ATOM 789 C CA . PRO A 1 107 ? -2.730 -11.565 28.184 1.00 21.80 107 PRO A CA 1
ATOM 790 C C . PRO A 1 107 ? -3.116 -11.160 26.777 1.00 22.66 107 PRO A C 1
ATOM 791 O O . PRO A 1 107 ? -2.699 -10.092 26.303 1.00 22.16 107 PRO A O 1
ATOM 795 N N . PRO A 1 108 ? -3.931 -12.001 26.119 1.00 24.07 108 PRO A N 1
ATOM 796 C CA . PRO A 1 108 ? -4.624 -11.532 24.944 1.00 24.47 108 PRO A CA 1
ATOM 797 C C . PRO A 1 108 ? -5.413 -10.283 25.312 1.00 24.31 108 PRO A C 1
ATOM 798 O O . PRO A 1 108 ? -5.913 -10.191 26.442 1.00 24.74 108 PRO A O 1
ATOM 802 N N . PRO A 1 109 ? -5.557 -9.335 24.395 1.00 23.59 109 PRO A N 1
ATOM 803 C CA . PRO A 1 109 ? -5.272 -9.452 22.959 1.00 22.98 109 PRO A CA 1
ATOM 804 C C . PRO A 1 109 ? -3.851 -9.078 22.496 1.00 21.96 109 PRO A C 1
ATOM 805 O O . PRO A 1 109 ? -3.597 -9.072 21.289 1.00 21.95 109 PRO A O 1
ATOM 809 N N . ALA A 1 110 ? -2.942 -8.768 23.421 1.00 20.62 110 ALA A N 1
ATOM 810 C CA . ALA A 1 110 ? -1.560 -8.450 23.050 1.00 19.29 110 ALA A CA 1
ATOM 811 C C . ALA A 1 110 ? -0.905 -9.687 22.451 1.00 17.98 110 ALA A C 1
ATOM 812 O O . ALA A 1 110 ? -1.136 -10.799 22.926 1.00 18.65 110 ALA A O 1
ATOM 814 N N . SER A 1 111 ? -0.114 -9.493 21.400 1.00 16.40 111 SER A N 1
ATOM 815 C CA . SER A 1 111 ? 0.477 -10.611 20.653 1.00 15.60 111 SER A CA 1
ATOM 816 C C . SER A 1 111 ? 1.976 -10.826 20.880 1.00 14.15 111 SER A C 1
ATOM 817 O O . SER A 1 111 ? 2.441 -11.958 20.748 1.00 14.12 111 SER A O 1
ATOM 820 N N . VAL A 1 112 ? 2.717 -9.757 21.196 1.00 13.23 112 VAL A N 1
ATOM 821 C CA . VAL A 1 112 ? 4.188 -9.804 21.382 1.00 12.69 112 VAL A CA 1
ATOM 822 C C . VAL A 1 112 ? 4.809 -10.681 20.286 1.00 11.99 112 VAL A C 1
ATOM 823 O O . VAL A 1 112 ? 5.511 -11.664 20.536 1.00 12.20 112 VAL A O 1
ATOM 827 N N . GLY A 1 113 ? 4.505 -10.296 19.051 1.00 11.39 113 GLY A N 1
ATOM 828 C CA . GLY A 1 113 ? 4.799 -11.114 17.887 1.00 11.04 113 GLY A CA 1
ATOM 829 C C . GLY A 1 113 ? 6.116 -10.821 17.201 1.00 10.69 113 GLY A C 1
ATOM 830 O O . GLY A 1 113 ? 6.403 -11.417 16.164 1.00 10.98 113 GLY A O 1
ATOM 831 N N . GLY A 1 114 ? 6.919 -9.916 17.760 1.00 10.21 114 GLY A N 1
ATOM 832 C CA . GLY A 1 114 ? 8.147 -9.481 17.107 1.00 9.93 114 GLY A CA 1
ATOM 833 C C . GLY A 1 114 ? 7.844 -8.603 15.907 1.00 9.54 114 GLY A C 1
ATOM 834 O O . GLY A 1 114 ? 6.678 -8.375 15.555 1.00 9.52 114 GLY A O 1
ATOM 835 N N . LEU A 1 115 ? 8.893 -8.113 15.258 1.00 9.34 115 LEU A N 1
ATOM 836 C CA . LEU A 1 115 ? 8.709 -7.276 14.072 1.00 9.32 115 LEU A CA 1
ATOM 837 C C . LEU A 1 115 ? 8.003 -7.980 12.917 1.00 9.25 115 LEU A C 1
ATOM 838 O O . LEU A 1 115 ? 7.431 -7.307 12.067 1.00 9.25 115 LEU A O 1
ATOM 843 N N . ASN A 1 116 ? 8.003 -9.312 12.897 1.00 9.48 116 ASN A N 1
ATOM 844 C CA . ASN A 1 116 ? 7.254 -10.056 11.885 1.00 9.88 116 ASN A CA 1
ATOM 845 C C . ASN A 1 116 ? 5.736 -9.929 12.015 1.00 10.11 116 ASN A C 1
ATOM 846 O O . ASN A 1 116 ? 5.026 -10.324 11.092 1.00 10.69 116 ASN A O 1
ATOM 851 N N . GLU A 1 117 ? 5.223 -9.429 13.140 1.00 10.13 117 GLU A N 1
ATOM 852 C CA . GLU A 1 117 ? 3.775 -9.328 13.307 1.00 10.55 117 GLU A CA 1
ATOM 853 C C . GLU A 1 117 ? 3.167 -8.379 12.274 1.00 10.17 117 GLU A C 1
ATOM 854 O O . GLU A 1 117 ? 3.486 -7.194 12.245 1.00 10.10 117 GLU A O 1
ATOM 860 N N . HIS A 1 118 ? 2.291 -8.904 11.427 1.00 10.24 118 HIS A N 1
ATOM 861 C CA . HIS A 1 118 ? 1.697 -8.091 10.381 1.00 10.36 118 HIS A CA 1
ATOM 862 C C . HIS A 1 118 ? 0.682 -7.104 10.938 1.00 10.54 118 HIS A C 1
ATOM 863 O O . HIS A 1 118 ? -0.142 -7.459 11.780 1.00 11.24 118 HIS A O 1
ATOM 870 N N . GLY A 1 119 ? 0.754 -5.864 10.465 1.00 10.85 119 GLY A N 1
ATOM 871 C CA . GLY A 1 119 ? -0.287 -4.876 10.719 1.00 11.55 119 GLY A CA 1
ATOM 872 C C . GLY A 1 119 ? -0.110 -4.026 11.960 1.00 12.02 119 GLY A C 1
ATOM 873 O O . GLY A 1 119 ? -0.928 -3.140 12.210 1.00 13.23 119 GLY A O 1
ATOM 874 N N . THR A 1 120 ? 0.939 -4.295 12.738 1.00 12.11 120 THR A N 1
ATOM 875 C CA . THR A 1 120 ? 1.287 -3.486 13.903 1.00 12.33 120 THR A CA 1
ATOM 876 C C . THR A 1 120 ? 2.333 -2.443 13.482 1.00 12.61 120 THR A C 1
ATOM 877 O O . THR A 1 120 ? 2.049 -1.247 13.504 1.00 14.10 120 THR A O 1
ATOM 881 N N . PHE A 1 121 ? 3.528 -2.899 13.099 1.00 12.14 121 PHE A N 1
ATOM 882 C CA . PHE A 1 121 ? 4.556 -2.046 12.487 1.00 11.63 121 PHE A CA 1
ATOM 883 C C . PHE A 1 121 ? 4.741 -2.502 11.037 1.00 11.16 121 PHE A C 1
ATOM 884 O O . PHE A 1 121 ? 4.558 -1.713 10.102 1.00 11.90 121 PHE A O 1
ATOM 892 N N . GLU A 1 122 ? 5.089 -3.771 10.849 1.00 10.22 122 GLU A N 1
ATOM 893 C CA . GLU A 1 122 ? 5.242 -4.331 9.507 1.00 9.49 122 GLU A CA 1
ATOM 894 C C . GLU A 1 122 ? 3.966 -4.152 8.695 1.00 9.12 122 GLU A C 1
ATOM 895 O O . GLU A 1 122 ? 2.864 -4.295 9.224 1.00 9.42 122 GLU A O 1
ATOM 901 N N . GLY A 1 123 ? 4.120 -3.864 7.408 1.00 8.58 123 GLY A N 1
ATOM 902 C CA . GLY A 1 123 ? 2.975 -3.822 6.523 1.00 8.47 123 GLY A CA 1
ATOM 903 C C . GLY A 1 123 ? 3.276 -3.978 5.055 1.00 8.17 123 GLY A C 1
ATOM 904 O O . GLY A 1 123 ? 4.386 -4.306 4.633 1.00 8.18 123 GLY A O 1
ATOM 905 N N . ASP A 1 124 ? 2.246 -3.728 4.267 1.00 8.05 124 ASP A N 1
ATOM 906 C CA . ASP A 1 124 ? 2.239 -4.084 2.860 1.00 7.98 124 ASP A CA 1
ATOM 907 C C . ASP A 1 124 ? 3.068 -3.135 2.002 1.00 7.86 124 ASP A C 1
ATOM 908 O O . ASP A 1 124 ? 3.465 -2.044 2.430 1.00 7.92 124 ASP A O 1
ATOM 913 N N . ALA A 1 125 ? 3.309 -3.580 0.771 1.00 7.74 125 ALA A N 1
ATOM 914 C CA . ALA A 1 125 ? 4.045 -2.830 -0.253 1.00 7.90 125 ALA A CA 1
ATOM 915 C C . ALA A 1 125 ? 5.496 -2.528 0.159 1.00 7.78 125 ALA A C 1
ATOM 916 O O . ALA A 1 125 ? 6.078 -1.506 -0.224 1.00 8.24 125 ALA A O 1
ATOM 918 N N . SER A 1 126 ? 6.094 -3.449 0.912 1.00 7.69 126 SER A N 1
ATOM 919 C CA . SER A 1 126 ? 7.530 -3.428 1.162 1.00 7.71 126 SER A CA 1
ATOM 920 C C . SER A 1 126 ? 8.283 -3.633 -0.152 1.00 7.90 126 SER A C 1
ATOM 921 O O . SER A 1 126 ? 7.748 -4.208 -1.101 1.00 8.27 126 SER A O 1
ATOM 924 N N . MET A 1 127 ? 9.519 -3.150 -0.210 1.00 8.12 127 MET A N 1
ATOM 925 C CA . MET A 1 127 ? 10.303 -3.204 -1.442 1.00 8.59 127 MET A CA 1
ATOM 926 C C . MET A 1 127 ? 10.839 -4.589 -1.764 1.00 8.37 127 MET A C 1
ATOM 927 O O . MET A 1 127 ? 10.788 -5.010 -2.924 1.00 8.79 127 MET A O 1
ATOM 932 N N . THR A 1 128 ? 11.387 -5.263 -0.758 1.00 8.15 128 THR A N 1
ATOM 933 C CA . THR A 1 128 ? 12.083 -6.536 -0.966 1.00 8.25 128 THR A CA 1
ATOM 934 C C . THR A 1 128 ? 11.472 -7.708 -0.212 1.00 8.08 128 THR A C 1
ATOM 935 O O . THR A 1 128 ? 12.010 -8.819 -0.260 1.00 8.25 128 THR A O 1
ATOM 939 N N . ARG A 1 129 ? 10.366 -7.445 0.483 1.00 8.03 129 ARG A N 1
ATOM 940 C CA . ARG A 1 129 ? 9.603 -8.444 1.218 1.00 8.21 129 ARG A CA 1
ATOM 941 C C . ARG A 1 129 ? 8.190 -8.454 0.656 1.00 8.09 129 ARG A C 1
ATOM 942 O O . ARG A 1 129 ? 7.655 -7.410 0.281 1.00 8.14 129 ARG A O 1
ATOM 950 N N . GLY A 1 130 ? 7.584 -9.635 0.610 1.00 8.13 130 GLY A N 1
ATOM 951 C CA . GLY A 1 130 ? 6.209 -9.767 0.141 1.00 8.19 130 GLY A CA 1
ATOM 952 C C . GLY A 1 130 ? 5.181 -9.377 1.187 1.00 8.04 130 GLY A C 1
ATOM 953 O O . GLY A 1 130 ? 5.459 -9.385 2.388 1.00 8.30 130 GLY A O 1
ATOM 954 N N . ASP A 1 131 ? 3.982 -9.032 0.729 1.00 7.99 131 ASP A N 1
ATOM 955 C CA . ASP A 1 131 ? 2.870 -8.766 1.638 1.00 8.09 131 ASP A CA 1
ATOM 956 C C . ASP A 1 131 ? 2.538 -10.035 2.416 1.00 8.15 131 ASP A C 1
ATOM 957 O O . ASP A 1 131 ? 2.628 -11.153 1.888 1.00 8.35 131 ASP A O 1
ATOM 962 N N . ALA A 1 132 ? 2.116 -9.860 3.660 1.00 8.18 132 ALA A N 1
ATOM 963 C CA . ALA A 1 132 ? 1.748 -10.991 4.516 1.00 8.41 132 ALA A CA 1
ATOM 964 C C . ALA A 1 132 ? 0.717 -11.928 3.882 1.00 8.43 132 ALA A C 1
ATOM 965 O O . ALA A 1 132 ? 0.787 -13.142 4.074 1.00 8.61 132 ALA A O 1
ATOM 967 N N . PHE A 1 133 ? -0.219 -11.375 3.112 1.00 8.50 133 PHE A N 1
ATOM 968 C CA . PHE A 1 133 ? -1.240 -12.180 2.433 1.00 8.83 133 PHE A CA 1
ATOM 969 C C . PHE A 1 133 ? -0.624 -13.273 1.554 1.00 8.86 133 PHE A C 1
ATOM 970 O O . PHE A 1 133 ? -1.198 -14.363 1.415 1.00 8.83 133 PHE A O 1
ATOM 978 N N . PHE A 1 134 ? 0.537 -12.987 0.967 1.00 9.11 134 PHE A N 1
ATOM 979 C CA . PHE A 1 134 ? 1.189 -13.935 0.067 1.00 9.50 134 PHE A CA 1
ATOM 980 C C . PHE A 1 134 ? 2.067 -14.976 0.770 1.00 9.85 134 PHE A C 1
ATOM 981 O O . PHE A 1 134 ? 2.675 -15.811 0.099 1.00 11.02 134 PHE A O 1
ATOM 989 N N . GLY A 1 135 ? 2.136 -14.942 2.098 1.00 9.73 135 GLY A N 1
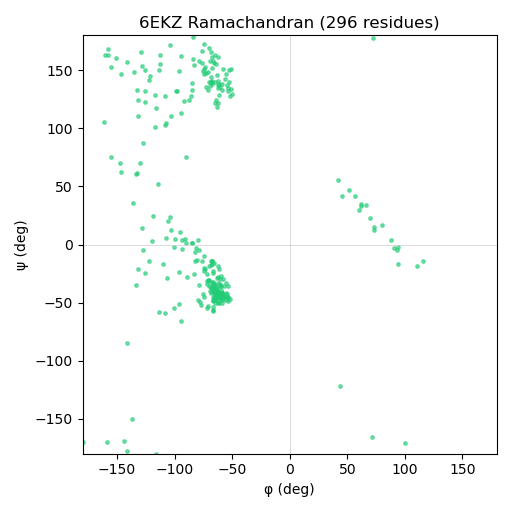ATOM 990 C CA . GLY A 1 135 ? 2.701 -16.055 2.866 1.00 9.85 135 GLY A CA 1
ATOM 991 C C . GLY A 1 135 ? 3.961 -15.782 3.658 1.00 10.00 135 GLY A C 1
ATOM 992 O O . GLY A 1 135 ? 4.328 -16.596 4.505 1.00 10.68 135 GLY A O 1
ATOM 993 N N . ASN A 1 136 ? 4.636 -14.665 3.401 1.00 9.80 136 ASN A N 1
ATOM 994 C CA . ASN A 1 136 ? 5.915 -14.398 4.059 1.00 9.86 136 ASN A CA 1
ATOM 995 C C . ASN A 1 136 ? 6.255 -12.924 3.984 1.00 9.40 136 ASN A C 1
ATOM 996 O O . ASN A 1 136 ? 6.657 -12.429 2.933 1.00 9.64 136 ASN A O 1
ATOM 1001 N N . ASN A 1 137 ? 6.114 -12.238 5.111 1.00 9.05 137 ASN A N 1
ATOM 1002 C CA . ASN A 1 137 ? 6.342 -10.799 5.164 1.00 9.23 137 ASN A CA 1
ATOM 1003 C C . ASN A 1 137 ? 7.735 -10.398 5.622 1.00 9.07 137 ASN A C 1
ATOM 1004 O O . ASN A 1 137 ? 7.970 -9.219 5.894 1.00 9.32 137 ASN A O 1
ATOM 1009 N N . HIS A 1 138 ? 8.660 -11.349 5.705 1.00 9.41 138 HIS A N 1
ATOM 1010 C CA . HIS A 1 138 ? 9.923 -11.067 6.385 1.00 10.00 138 HIS A CA 1
ATOM 1011 C C . HIS A 1 138 ? 11.177 -11.505 5.656 1.00 9.79 138 HIS A C 1
ATOM 1012 O O . HIS A 1 138 ? 12.190 -10.820 5.764 1.00 9.69 138 HIS A O 1
ATOM 1019 N N . ASP A 1 139 ? 11.147 -12.618 4.929 1.00 9.96 139 ASP A N 1
ATOM 1020 C CA . ASP A 1 139 ? 12.343 -13.056 4.218 1.00 10.53 139 ASP A CA 1
ATOM 1021 C C . ASP A 1 139 ? 12.613 -12.199 2.988 1.00 9.89 139 ASP A C 1
ATOM 1022 O O . ASP A 1 139 ? 11.695 -11.708 2.336 1.00 9.86 139 ASP A O 1
ATOM 1027 N N . PHE A 1 140 ? 13.895 -12.024 2.687 1.00 9.50 140 PHE A N 1
ATOM 1028 C CA . PHE A 1 140 ? 14.321 -11.426 1.430 1.00 9.34 140 PHE A CA 1
ATOM 1029 C C . PHE A 1 140 ? 13.687 -12.176 0.261 1.00 8.94 140 PHE A C 1
ATOM 1030 O O . PHE A 1 140 ? 13.675 -13.410 0.249 1.00 9.18 140 PHE A O 1
ATOM 1038 N N . ASN A 1 141 ? 13.170 -11.428 -0.706 1.00 8.81 141 ASN A N 1
ATOM 1039 C CA . ASN A 1 141 ? 12.552 -12.002 -1.888 1.00 8.85 141 ASN A CA 1
ATOM 1040 C C . ASN A 1 141 ? 13.362 -11.601 -3.112 1.00 8.91 141 ASN A C 1
ATOM 1041 O O . ASN A 1 141 ? 13.479 -10.413 -3.433 1.00 8.74 141 ASN A O 1
ATOM 1046 N N . GLU A 1 142 ? 13.912 -12.601 -3.794 1.00 9.34 142 GLU A N 1
ATOM 1047 C CA . GLU A 1 142 ? 14.776 -12.373 -4.948 1.00 9.86 142 GLU A CA 1
ATOM 1048 C C . GLU A 1 142 ? 14.057 -11.689 -6.109 1.00 9.68 142 GLU A C 1
ATOM 1049 O O . GLU A 1 142 ? 14.615 -10.786 -6.733 1.00 9.83 142 GLU A O 1
ATOM 1055 N N . THR A 1 143 ? 12.841 -12.125 -6.416 1.00 9.76 143 THR A N 1
ATOM 1056 C CA . THR A 1 143 ? 12.070 -11.502 -7.492 1.00 9.83 143 THR A CA 1
ATOM 1057 C C . THR A 1 143 ? 11.838 -10.014 -7.226 1.00 9.23 143 THR A C 1
ATOM 1058 O O . THR A 1 143 ? 12.024 -9.180 -8.117 1.00 9.28 143 THR A O 1
ATOM 1062 N N . LEU A 1 144 ? 11.444 -9.685 -6.001 1.00 8.81 144 LEU A N 1
ATOM 1063 C CA . LEU A 1 144 ? 11.241 -8.287 -5.645 1.00 8.61 144 LEU A CA 1
ATOM 1064 C C . LEU A 1 144 ? 12.549 -7.505 -5.670 1.00 8.43 144 LEU A C 1
ATOM 1065 O O . LEU A 1 144 ? 12.576 -6.367 -6.140 1.00 8.41 144 LEU A O 1
ATOM 1070 N N . PHE A 1 145 ? 13.640 -8.104 -5.211 1.00 8.46 145 PHE A N 1
ATOM 1071 C CA . PHE A 1 145 ? 14.919 -7.416 -5.302 1.00 8.79 145 PHE A CA 1
ATOM 1072 C C . PHE A 1 145 ? 15.334 -7.181 -6.760 1.00 9.00 145 PHE A C 1
ATOM 1073 O O . PHE A 1 145 ? 15.837 -6.108 -7.097 1.00 8.98 145 PHE A O 1
ATOM 1081 N N . GLU A 1 146 ? 15.106 -8.161 -7.629 1.00 9.46 146 GLU A N 1
ATOM 1082 C CA . GLU A 1 146 ? 15.409 -7.975 -9.048 1.00 9.93 146 GLU A CA 1
ATOM 1083 C C . GLU A 1 146 ? 14.583 -6.849 -9.671 1.00 9.61 146 GLU A C 1
ATOM 1084 O O . GLU A 1 146 ? 15.065 -6.152 -10.562 1.00 9.88 146 GLU A O 1
ATOM 1090 N N . GLN A 1 147 ? 13.357 -6.661 -9.193 1.00 9.28 147 GLN A N 1
ATOM 1091 C CA . GLN A 1 147 ? 12.566 -5.513 -9.607 1.00 9.26 147 GLN A CA 1
ATOM 1092 C C . GLN A 1 147 ? 13.183 -4.202 -9.102 1.00 9.01 147 GLN A C 1
ATOM 1093 O O . GLN A 1 147 ? 13.206 -3.214 -9.834 1.00 9.23 147 GLN A O 1
ATOM 1099 N N . LEU A 1 148 ? 13.692 -4.192 -7.873 1.00 8.72 148 LEU A N 1
ATOM 1100 C CA . LEU A 1 148 ? 14.428 -3.027 -7.378 1.00 8.73 148 LEU A CA 1
ATOM 1101 C C . LEU A 1 148 ? 15.639 -2.721 -8.275 1.00 8.74 148 LEU A C 1
ATOM 1102 O O . LEU A 1 148 ? 15.899 -1.558 -8.597 1.00 8.83 148 LEU A O 1
ATOM 1107 N N . VAL A 1 149 ? 16.356 -3.761 -8.693 1.00 8.95 149 VAL A N 1
ATOM 1108 C CA . VAL A 1 149 ? 17.480 -3.603 -9.626 1.00 9.35 149 VAL A CA 1
ATOM 1109 C C . VAL A 1 149 ? 17.005 -3.012 -10.955 1.00 9.58 149 VAL A C 1
ATOM 1110 O O . VAL A 1 149 ? 17.624 -2.086 -11.477 1.00 9.58 149 VAL A O 1
ATOM 1114 N N A ASP A 1 150 ? 15.914 -3.543 -11.488 0.50 9.77 150 ASP A N 1
ATOM 1115 N N B ASP A 1 150 ? 15.909 -3.554 -11.498 0.50 9.76 150 ASP A N 1
ATOM 1116 C CA A ASP A 1 150 ? 15.375 -3.053 -12.749 0.50 10.16 150 ASP A CA 1
ATOM 1117 C CA B ASP A 1 150 ? 15.318 -3.055 -12.756 0.50 10.13 150 ASP A CA 1
ATOM 1118 C C A ASP A 1 150 ? 14.960 -1.578 -12.671 0.50 9.88 150 ASP A C 1
ATOM 1119 C C B ASP A 1 150 ? 14.968 -1.574 -12.666 0.50 9.87 150 ASP A C 1
ATOM 1120 O O A ASP A 1 150 ? 15.258 -0.799 -13.581 0.50 9.92 150 ASP A O 1
ATOM 1121 O O B ASP A 1 150 ? 15.294 -0.794 -13.565 0.50 9.91 150 ASP A O 1
ATOM 1130 N N . TYR A 1 151 ? 14.290 -1.199 -11.582 1.00 9.56 151 TYR A N 1
ATOM 1131 C CA . TYR A 1 151 ? 13.937 0.207 -11.343 1.00 9.40 151 TYR A CA 1
ATOM 1132 C C . TYR A 1 151 ? 15.174 1.092 -11.163 1.00 9.02 151 TYR A C 1
ATOM 1133 O O . TYR A 1 151 ? 15.187 2.236 -11.616 1.00 9.20 151 TYR A O 1
ATOM 1142 N N . SER A 1 152 ? 16.212 0.559 -10.529 1.00 8.90 152 SER A N 1
ATOM 1143 C CA . SER A 1 152 ? 17.476 1.277 -10.409 1.00 9.01 152 SER A CA 1
ATOM 1144 C C . SER A 1 152 ? 18.141 1.478 -11.774 1.00 9.42 152 SER A C 1
ATOM 1145 O O . SER A 1 152 ? 18.675 2.557 -12.054 1.00 9.66 152 SER A O 1
ATOM 1148 N N . ASN A 1 153 ? 18.090 0.456 -12.622 1.00 10.16 153 ASN A N 1
ATOM 1149 C CA . ASN A 1 153 ? 18.597 0.574 -13.990 1.00 11.02 153 ASN A CA 1
ATOM 1150 C C . ASN A 1 153 ? 17.834 1.605 -14.815 1.00 11.57 153 ASN A C 1
ATOM 1151 O O . ASN A 1 153 ? 18.444 2.371 -15.561 1.00 12.16 153 ASN A O 1
ATOM 1156 N N A ARG A 1 154 ? 16.514 1.642 -14.656 0.50 11.84 154 ARG A N 1
ATOM 1157 N N B ARG A 1 154 ? 16.515 1.638 -14.655 0.50 11.65 154 ARG A N 1
ATOM 1158 C CA A ARG A 1 154 ? 15.659 2.512 -15.461 0.50 12.43 154 ARG A CA 1
ATOM 1159 C CA B ARG A 1 154 ? 15.662 2.505 -15.459 0.50 12.11 154 ARG A CA 1
ATOM 1160 C C A ARG A 1 154 ? 15.657 3.967 -14.999 0.50 11.90 154 ARG A C 1
ATOM 1161 C C B ARG A 1 154 ? 15.667 3.964 -15.000 0.50 11.72 154 ARG A C 1
ATOM 1162 O O A ARG A 1 154 ? 15.646 4.875 -15.833 0.50 12.21 154 ARG A O 1
ATOM 1163 O O B ARG A 1 154 ? 15.662 4.871 -15.835 0.50 12.04 154 ARG A O 1
ATOM 1178 N N . PHE A 1 155 ? 15.665 4.184 -13.684 1.00 11.19 155 PHE A N 1
ATOM 1179 C CA . PHE A 1 155 ? 15.529 5.535 -13.109 1.00 11.03 155 PHE A CA 1
ATOM 1180 C C . PHE A 1 155 ? 16.732 6.068 -12.347 1.00 10.68 155 PHE A C 1
ATOM 1181 O O . PHE A 1 155 ? 16.737 7.240 -11.974 1.00 10.79 155 PHE A O 1
ATOM 1189 N N . GLY A 1 156 ? 17.738 5.232 -12.116 1.00 10.36 156 GLY A N 1
ATOM 1190 C CA . GLY A 1 156 ? 18.883 5.618 -11.298 1.00 10.50 156 GLY A CA 1
ATOM 1191 C C . GLY A 1 156 ? 20.238 5.387 -11.935 1.00 10.67 156 GLY A C 1
ATOM 1192 O O . GLY A 1 156 ? 21.250 5.413 -11.238 1.00 10.85 156 GLY A O 1
ATOM 1193 N N . GLY A 1 157 ? 20.278 5.139 -13.244 1.00 10.91 157 GLY A N 1
ATOM 1194 C CA . GLY A 1 157 ? 21.542 4.857 -13.915 1.00 11.43 157 GLY A CA 1
ATOM 1195 C C . GLY A 1 157 ? 22.235 3.628 -13.364 1.00 11.65 157 GLY A C 1
ATOM 1196 O O . GLY A 1 157 ? 23.465 3.540 -13.390 1.00 12.73 157 GLY A O 1
ATOM 1197 N N . GLY A 1 158 ? 21.443 2.681 -12.864 1.00 11.42 158 GLY A N 1
ATOM 1198 C CA . GLY A 1 158 ? 21.963 1.471 -12.242 1.00 11.46 158 GLY A CA 1
ATOM 1199 C C . GLY A 1 158 ? 22.136 1.533 -10.735 1.00 11.28 158 GLY A C 1
ATOM 1200 O O . GLY A 1 158 ? 22.491 0.525 -10.128 1.00 11.73 158 GLY A O 1
ATOM 1201 N N . LYS A 1 159 ? 21.900 2.700 -10.134 1.00 11.09 159 LYS A N 1
ATOM 1202 C CA . LYS A 1 159 ? 21.977 2.883 -8.681 1.00 11.21 159 LYS A CA 1
ATOM 1203 C C . LYS A 1 159 ? 20.601 3.162 -8.124 1.00 10.13 159 LYS A C 1
ATOM 1204 O O . LYS A 1 159 ? 19.734 3.660 -8.834 1.00 10.20 159 LYS A O 1
ATOM 1210 N N . TYR A 1 160 ? 20.412 2.846 -6.849 1.00 9.41 160 TYR A N 1
ATOM 1211 C CA . TYR A 1 160 ? 19.182 3.202 -6.153 1.00 9.19 160 TYR A CA 1
ATOM 1212 C C . TYR A 1 160 ? 19.344 4.608 -5.579 1.00 9.13 160 TYR A C 1
ATOM 1213 O O . TYR A 1 160 ? 20.281 4.874 -4.835 1.00 9.75 160 TYR A O 1
ATOM 1222 N N . ASN A 1 161 ? 18.434 5.504 -5.938 1.00 8.88 161 ASN A N 1
ATOM 1223 C CA . ASN A 1 161 ? 18.424 6.861 -5.410 1.00 8.97 161 ASN A CA 1
ATOM 1224 C C . ASN A 1 161 ? 16.977 7.296 -5.173 1.00 8.85 161 ASN A C 1
ATOM 1225 O O . ASN A 1 161 ? 16.060 6.498 -5.373 1.00 8.79 161 ASN A O 1
ATOM 1230 N N . LEU A 1 162 ? 16.754 8.532 -4.737 1.00 9.16 162 LEU A N 1
ATOM 1231 C CA . LEU A 1 162 ? 15.387 8.951 -4.400 1.00 9.43 162 LEU A CA 1
ATOM 1232 C C . LEU A 1 162 ? 14.430 8.939 -5.591 1.00 9.13 162 LEU A C 1
ATOM 1233 O O . LEU A 1 162 ? 13.235 8.734 -5.406 1.00 9.25 162 LEU A O 1
ATOM 1238 N N . THR A 1 163 ? 14.938 9.153 -6.801 1.00 9.15 163 THR A N 1
ATOM 1239 C CA . THR A 1 163 ? 14.095 9.048 -7.994 1.00 9.19 163 THR A CA 1
ATOM 1240 C C . THR A 1 163 ? 13.612 7.607 -8.171 1.00 8.87 163 THR A C 1
ATOM 1241 O O . THR A 1 163 ? 12.435 7.361 -8.445 1.00 9.25 163 THR A O 1
ATOM 1245 N N . VAL A 1 164 ? 14.522 6.659 -7.998 1.00 8.52 164 VAL A N 1
ATOM 1246 C CA . VAL A 1 164 ? 14.168 5.245 -8.060 1.00 8.47 164 VAL A CA 1
ATOM 1247 C C . VAL A 1 164 ? 13.137 4.920 -6.975 1.00 8.38 164 VAL A C 1
ATOM 1248 O O . VAL A 1 164 ? 12.147 4.237 -7.237 1.00 8.59 164 VAL A O 1
ATOM 1252 N N . ALA A 1 165 ? 13.383 5.414 -5.766 1.00 8.41 165 ALA A N 1
ATOM 1253 C CA . ALA A 1 165 ? 12.469 5.214 -4.641 1.00 8.55 165 ALA A CA 1
ATOM 1254 C C . ALA A 1 165 ? 11.056 5.677 -4.975 1.00 8.60 165 ALA A C 1
ATOM 1255 O O . ALA A 1 165 ? 10.088 4.967 -4.706 1.00 8.91 165 ALA A O 1
ATOM 1257 N N . GLY A 1 166 ? 10.934 6.855 -5.579 1.00 8.61 166 GLY A N 1
ATOM 1258 C CA . GLY A 1 166 ? 9.625 7.374 -5.967 1.00 8.75 166 GLY A CA 1
ATOM 1259 C C . GLY A 1 166 ? 8.872 6.463 -6.918 1.00 8.80 166 GLY A C 1
ATOM 1260 O O . GLY A 1 166 ? 7.665 6.254 -6.773 1.00 9.30 166 GLY A O 1
ATOM 1261 N N . GLU A 1 167 ? 9.588 5.911 -7.890 1.00 8.73 167 GLU A N 1
ATOM 1262 C CA . GLU A 1 167 ? 8.961 5.032 -8.861 1.00 9.02 167 GLU A CA 1
ATOM 1263 C C . GLU A 1 167 ? 8.652 3.656 -8.279 1.00 8.76 167 GLU A C 1
ATOM 1264 O O . GLU A 1 167 ? 7.564 3.118 -8.505 1.00 8.95 167 GLU A O 1
ATOM 1270 N N . LEU A 1 168 ? 9.588 3.096 -7.520 1.00 8.55 168 LEU A N 1
ATOM 1271 C CA . LEU A 1 168 ? 9.400 1.764 -6.956 1.00 8.61 168 LEU A CA 1
ATOM 1272 C C . LEU A 1 168 ? 8.319 1.741 -5.870 1.00 8.47 168 LEU A C 1
ATOM 1273 O O . LEU A 1 168 ? 7.534 0.797 -5.788 1.00 8.53 168 LEU A O 1
ATOM 1278 N N . ARG A 1 169 ? 8.288 2.774 -5.037 1.00 8.42 169 ARG A N 1
ATOM 1279 C CA . ARG A 1 169 ? 7.245 2.903 -4.011 1.00 8.63 169 ARG A CA 1
ATOM 1280 C C . ARG A 1 169 ? 5.855 2.795 -4.641 1.00 8.73 169 ARG A C 1
ATOM 1281 O O . ARG A 1 169 ? 4.998 2.040 -4.166 1.00 8.87 169 ARG A O 1
ATOM 1289 N N . PHE A 1 170 ? 5.643 3.545 -5.716 1.00 9.00 170 PHE A N 1
ATOM 1290 C CA . PHE A 1 170 ? 4.367 3.537 -6.414 1.00 9.39 170 PHE A CA 1
ATOM 1291 C C . PHE A 1 170 ? 4.075 2.194 -7.078 1.00 8.92 170 PHE A C 1
ATOM 1292 O O . PHE A 1 170 ? 2.954 1.695 -6.991 1.00 8.86 170 PHE A O 1
ATOM 1300 N N A LYS A 1 171 ? 5.079 1.611 -7.726 0.80 9.17 171 LYS A N 1
ATOM 1301 N N B LYS A 1 171 ? 5.078 1.613 -7.731 0.20 8.64 171 LYS A N 1
ATOM 1302 C CA A LYS A 1 171 ? 4.913 0.300 -8.355 0.80 9.39 171 LYS A CA 1
ATOM 1303 C CA B LYS A 1 171 ? 4.928 0.297 -8.355 0.20 8.45 171 LYS A CA 1
ATOM 1304 C C A LYS A 1 171 ? 4.447 -0.751 -7.341 0.80 8.93 171 LYS A C 1
ATOM 1305 C C B LYS A 1 171 ? 4.467 -0.763 -7.356 0.20 8.48 171 LYS A C 1
ATOM 1306 O O A LYS A 1 171 ? 3.539 -1.535 -7.626 0.80 9.00 171 LYS A O 1
ATOM 1307 O O B LYS A 1 171 ? 3.575 -1.558 -7.665 0.20 8.49 171 LYS A O 1
ATOM 1318 N N . ARG A 1 172 ? 5.066 -0.764 -6.164 1.00 8.57 172 ARG A N 1
ATOM 1319 C CA . ARG A 1 172 ? 4.711 -1.750 -5.137 1.00 8.59 172 ARG A CA 1
ATOM 1320 C C . ARG A 1 172 ? 3.293 -1.540 -4.610 1.00 8.51 172 ARG A C 1
ATOM 1321 O O . ARG A 1 172 ? 2.560 -2.510 -4.412 1.00 8.84 172 ARG A O 1
ATOM 1329 N N . ILE A 1 173 ? 2.900 -0.284 -4.423 1.00 8.63 173 ILE A N 1
ATOM 1330 C CA . ILE A 1 173 ? 1.521 0.029 -4.056 1.00 8.98 173 ILE A CA 1
ATOM 1331 C C . ILE A 1 173 ? 0.556 -0.498 -5.122 1.00 9.16 173 ILE A C 1
ATOM 1332 O O . ILE A 1 173 ? -0.426 -1.167 -4.793 1.00 9.19 173 ILE A O 1
ATOM 1337 N N A GLN A 1 174 ? 0.836 -0.198 -6.385 0.50 9.49 174 GLN A N 1
ATOM 1338 N N B GLN A 1 174 ? 0.834 -0.187 -6.389 0.50 9.69 174 GLN A N 1
ATOM 1339 C CA A GLN A 1 174 ? -0.050 -0.605 -7.474 0.50 9.91 174 GLN A CA 1
ATOM 1340 C CA B GLN A 1 174 ? -0.029 -0.611 -7.500 0.50 10.24 174 GLN A CA 1
ATOM 1341 C C A GLN A 1 174 ? -0.140 -2.126 -7.614 0.50 9.97 174 GLN A C 1
ATOM 1342 C C B GLN A 1 174 ? -0.146 -2.128 -7.585 0.50 10.15 174 GLN A C 1
ATOM 1343 O O A GLN A 1 174 ? -1.219 -2.662 -7.882 0.50 10.06 174 GLN A O 1
ATOM 1344 O O B GLN A 1 174 ? -1.232 -2.660 -7.830 0.50 10.21 174 GLN A O 1
ATOM 1355 N N . ASP A 1 175 ? 0.976 -2.819 -7.409 1.00 10.02 175 ASP A N 1
ATOM 1356 C CA . ASP A 1 175 ? 0.976 -4.279 -7.461 1.00 10.42 175 ASP A CA 1
ATOM 1357 C C . ASP A 1 175 ? 0.165 -4.888 -6.319 1.00 9.81 175 ASP A C 1
ATOM 1358 O O . ASP A 1 175 ? -0.614 -5.808 -6.553 1.00 9.66 175 ASP A O 1
ATOM 1363 N N . SER A 1 176 ? 0.292 -4.344 -5.115 1.00 9.23 176 SER A N 1
ATOM 1364 C CA . SER A 1 176 ? -0.547 -4.793 -4.007 1.00 9.19 176 SER A CA 1
ATOM 1365 C C . SER A 1 176 ? -2.028 -4.511 -4.256 1.00 9.07 176 SER A C 1
ATOM 1366 O O . SER A 1 176 ? -2.873 -5.356 -3.966 1.00 8.96 176 SER A O 1
ATOM 1369 N N . ILE A 1 177 ? -2.352 -3.349 -4.810 1.00 9.10 177 ILE A N 1
ATOM 1370 C CA . ILE A 1 177 ? -3.751 -3.065 -5.132 1.00 9.43 177 ILE A CA 1
ATOM 1371 C C . ILE A 1 177 ? -4.301 -4.119 -6.097 1.00 9.65 177 ILE A C 1
ATOM 1372 O O . ILE A 1 177 ? -5.434 -4.586 -5.941 1.00 9.73 177 ILE A O 1
ATOM 1377 N N . ALA A 1 178 ? -3.488 -4.492 -7.080 1.00 9.95 178 ALA A N 1
ATOM 1378 C CA . ALA A 1 178 ? -3.907 -5.412 -8.129 1.00 10.51 178 ALA A CA 1
ATOM 1379 C C . ALA A 1 178 ? -4.008 -6.869 -7.701 1.00 10.63 178 ALA A C 1
ATOM 1380 O O . ALA A 1 178 ? -4.669 -7.655 -8.380 1.00 11.30 178 ALA A O 1
ATOM 1382 N N . THR A 1 179 ? -3.346 -7.244 -6.609 1.00 10.38 179 THR A N 1
ATOM 1383 C CA . THR A 1 179 ? -3.218 -8.661 -6.252 1.00 10.57 179 THR A CA 1
ATOM 1384 C C . THR A 1 179 ? -3.539 -9.044 -4.808 1.00 10.30 179 THR A C 1
ATOM 1385 O O . THR A 1 179 ? -3.804 -10.219 -4.555 1.00 10.55 179 THR A O 1
ATOM 1389 N N . ASN A 1 180 ? -3.492 -8.096 -3.870 1.00 9.78 180 ASN A N 1
ATOM 1390 C CA . ASN A 1 180 ? -3.714 -8.388 -2.462 1.00 9.58 180 ASN A CA 1
ATOM 1391 C C . ASN A 1 180 ? -5.066 -7.825 -2.046 1.00 9.75 180 ASN A C 1
ATOM 1392 O O . ASN A 1 180 ? -5.189 -6.623 -1.822 1.00 9.47 180 ASN A O 1
ATOM 1397 N N . PRO A 1 181 ? -6.091 -8.691 -1.921 1.00 10.34 181 PRO A N 1
ATOM 1398 C CA . PRO A 1 181 ? -7.435 -8.196 -1.585 1.00 10.67 181 PRO A CA 1
ATOM 1399 C C . PRO A 1 181 ? -7.551 -7.586 -0.196 1.00 10.75 181 PRO A C 1
ATOM 1400 O O . PRO A 1 181 ? -8.531 -6.897 0.090 1.00 11.00 181 PRO A O 1
ATOM 1404 N N . ASN A 1 182 ? -6.559 -7.858 0.648 1.00 10.92 182 ASN A N 1
ATOM 1405 C CA . ASN A 1 182 ? -6.482 -7.332 1.990 1.00 11.21 182 ASN A CA 1
ATOM 1406 C C . ASN A 1 182 ? -5.485 -6.177 2.138 1.00 10.47 182 ASN A C 1
ATOM 1407 O O . ASN A 1 182 ? -5.165 -5.798 3.260 1.00 10.77 182 ASN A O 1
ATOM 1412 N N . PHE A 1 183 ? -4.999 -5.620 1.029 1.00 9.69 183 PHE A N 1
ATOM 1413 C CA . PHE A 1 183 ? -4.004 -4.546 1.061 1.00 9.19 183 PHE A CA 1
ATOM 1414 C C . PHE A 1 183 ? -4.460 -3.409 1.963 1.00 9.27 183 PHE A C 1
ATOM 1415 O O . PHE A 1 183 ? -5.579 -2.910 1.813 1.00 9.32 183 PHE A O 1
ATOM 1423 N N . SER A 1 184 ? -3.603 -3.020 2.901 1.00 9.41 184 SER A N 1
ATOM 1424 C CA . SER A 1 184 ? -3.890 -1.916 3.810 1.00 9.90 184 SER A CA 1
ATOM 1425 C C . SER A 1 184 ? -2.765 -0.905 3.751 1.00 9.57 184 SER A C 1
ATOM 1426 O O . SER A 1 184 ? -1.595 -1.275 3.838 1.00 9.79 184 SER A O 1
ATOM 1429 N N . PHE A 1 185 ? -3.119 0.371 3.625 1.00 9.51 185 PHE A N 1
ATOM 1430 C CA . PHE A 1 185 ? -2.124 1.420 3.426 1.00 9.56 185 PHE A CA 1
ATOM 1431 C C . PHE A 1 185 ? -2.586 2.699 4.111 1.00 9.44 185 PHE A C 1
ATOM 1432 O O . PHE A 1 185 ? -2.810 3.734 3.477 1.00 9.53 185 PHE A O 1
ATOM 1440 N N . VAL A 1 186 ? -2.729 2.605 5.429 1.00 9.75 186 VAL A N 1
ATOM 1441 C CA . VAL A 1 186 ? -3.245 3.708 6.239 1.00 10.26 186 VAL A CA 1
ATOM 1442 C C . VAL A 1 186 ? -2.332 3.987 7.418 1.00 10.40 186 VAL A C 1
ATOM 1443 O O . VAL A 1 186 ? -1.447 3.189 7.746 1.00 10.37 186 VAL A O 1
ATOM 1447 N N . ASP A 1 187 ? -2.558 5.144 8.029 1.00 10.89 187 ASP A N 1
ATOM 1448 C CA . ASP A 1 187 ? -1.945 5.538 9.296 1.00 11.63 187 ASP A CA 1
ATOM 1449 C C . ASP A 1 187 ? -0.457 5.228 9.395 1.00 10.97 187 ASP A C 1
ATOM 1450 O O . ASP A 1 187 ? 0.290 5.700 8.557 1.00 10.52 187 ASP A O 1
ATOM 1455 N N . PHE A 1 188 ? -0.017 4.449 10.378 1.00 10.95 188 PHE A N 1
ATOM 1456 C CA . PHE A 1 188 ? 1.410 4.286 10.611 1.00 11.19 188 PHE A CA 1
ATOM 1457 C C . PHE A 1 188 ? 2.131 3.672 9.410 1.00 10.15 188 PHE A C 1
ATOM 1458 O O . PHE A 1 188 ? 3.226 4.111 9.061 1.00 10.02 188 PHE A O 1
ATOM 1466 N N . ARG A 1 189 ? 1.515 2.684 8.763 1.00 9.38 189 ARG A N 1
ATOM 1467 C CA . ARG A 1 189 ? 2.150 2.069 7.597 1.00 9.20 189 ARG A CA 1
ATOM 1468 C C . ARG A 1 189 ? 2.276 3.027 6.418 1.00 9.15 189 ARG A C 1
ATOM 1469 O O . ARG A 1 189 ? 3.265 2.992 5.694 1.00 9.15 189 ARG A O 1
ATOM 1477 N N . PHE A 1 190 ? 1.268 3.86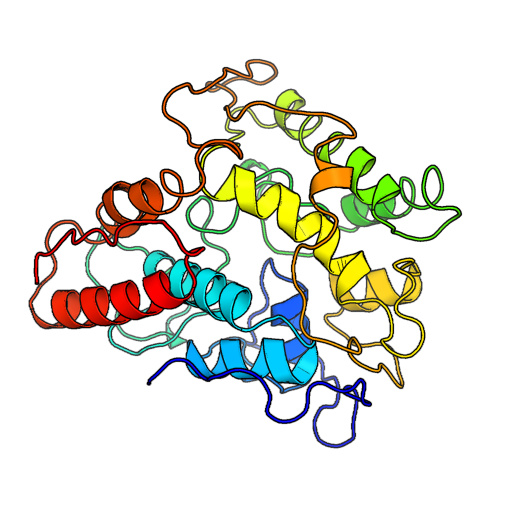2 6.212 1.00 9.37 190 PHE A N 1
ATOM 1478 C CA . PHE A 1 190 ? 1.346 4.902 5.183 1.00 9.91 190 PHE A CA 1
ATOM 1479 C C . PHE A 1 190 ? 2.615 5.746 5.385 1.00 10.16 190 PHE A C 1
ATOM 1480 O O . PHE A 1 190 ? 3.363 5.983 4.440 1.00 10.85 190 PHE A O 1
ATOM 1488 N N . PHE A 1 191 ? 2.889 6.140 6.623 1.00 10.38 191 PHE A N 1
ATOM 1489 C CA . PHE A 1 191 ? 4.096 6.908 6.922 1.00 10.71 191 PHE A CA 1
ATOM 1490 C C . PHE A 1 191 ? 5.376 6.103 6.705 1.00 10.72 191 PHE A C 1
ATOM 1491 O O . PHE A 1 191 ? 6.267 6.546 5.977 1.00 10.98 191 PHE A O 1
ATOM 1499 N N . THR A 1 192 ? 5.471 4.933 7.332 1.00 10.69 192 THR A N 1
ATOM 1500 C CA . THR A 1 192 ? 6.712 4.152 7.272 1.00 10.91 192 THR A CA 1
ATOM 1501 C C . THR A 1 192 ? 7.031 3.660 5.872 1.00 10.36 192 THR A C 1
ATOM 1502 O O . THR A 1 192 ? 8.204 3.595 5.502 1.00 10.54 192 THR A O 1
ATOM 1506 N N . ALA A 1 193 ? 6.009 3.328 5.089 1.00 10.08 193 ALA A N 1
ATOM 1507 C CA . ALA A 1 193 ? 6.244 2.845 3.734 1.00 9.84 193 ALA A CA 1
ATOM 1508 C C . ALA A 1 193 ? 6.976 3.877 2.883 1.00 9.59 193 ALA A C 1
ATOM 1509 O O . ALA A 1 193 ? 7.767 3.504 2.019 1.00 10.13 193 ALA A O 1
ATOM 1511 N N . TYR A 1 194 ? 6.703 5.162 3.108 1.00 9.18 194 TYR A N 1
ATOM 1512 C CA . TYR A 1 194 ? 7.415 6.230 2.388 1.00 9.38 194 TYR A CA 1
ATOM 1513 C C . TYR A 1 194 ? 8.806 6.472 2.958 1.00 9.27 194 TYR A C 1
ATOM 1514 O O . TYR A 1 194 ? 9.786 6.511 2.217 1.00 9.48 194 TYR A O 1
ATOM 1523 N N . GLY A 1 195 ? 8.901 6.618 4.272 1.00 9.28 195 GLY A N 1
ATOM 1524 C CA . GLY A 1 195 ? 10.194 6.872 4.897 1.00 9.36 195 GLY A CA 1
ATOM 1525 C C . GLY A 1 195 ? 11.225 5.797 4.605 1.00 9.06 195 GLY A C 1
ATOM 1526 O O . GLY A 1 195 ? 12.373 6.100 4.280 1.00 9.26 195 GLY A O 1
ATOM 1527 N N . GLU A 1 196 ? 10.814 4.537 4.691 1.00 8.97 196 GLU A N 1
ATOM 1528 C CA . GLU A 1 196 ? 11.740 3.425 4.484 1.00 9.09 196 GLU A CA 1
ATOM 1529 C C . GLU A 1 196 ? 12.380 3.413 3.111 1.00 8.82 196 GLU A C 1
ATOM 1530 O O . GLU A 1 196 ? 13.512 2.953 2.974 1.00 8.91 196 GLU A O 1
ATOM 1536 N N . THR A 1 197 ? 11.692 3.933 2.099 1.00 8.71 197 THR A N 1
ATOM 1537 C CA . THR A 1 197 ? 12.283 3.951 0.758 1.00 9.03 197 THR A CA 1
ATOM 1538 C C . THR A 1 197 ? 13.455 4.933 0.645 1.00 8.78 197 THR A C 1
ATOM 1539 O O . THR A 1 197 ? 14.255 4.820 -0.277 1.00 8.70 197 THR A O 1
ATOM 1543 N N . THR A 1 198 ? 13.563 5.891 1.565 1.00 8.68 198 THR A N 1
ATOM 1544 C CA . THR A 1 198 ? 14.701 6.811 1.571 1.00 8.92 198 THR A CA 1
ATOM 1545 C C . THR A 1 198 ? 15.914 6.201 2.266 1.00 9.01 198 THR A C 1
ATOM 1546 O O . THR A 1 198 ? 17.037 6.603 1.988 1.00 9.14 198 THR A O 1
ATOM 1550 N N . PHE A 1 199 ? 15.695 5.254 3.176 1.00 9.04 199 PHE A N 1
ATOM 1551 C CA . PHE A 1 199 ? 16.781 4.759 4.022 1.00 9.22 199 PHE A CA 1
ATOM 1552 C C . PHE A 1 199 ? 17.961 4.145 3.255 1.00 9.16 199 PHE A C 1
ATOM 1553 O O . PHE A 1 199 ? 19.106 4.371 3.635 1.00 9.50 199 PHE A O 1
ATOM 1561 N N . PRO A 1 200 ? 17.706 3.394 2.169 1.00 8.97 200 PRO A N 1
ATOM 1562 C CA . PRO A 1 200 ? 18.874 2.860 1.465 1.00 9.06 200 PRO A CA 1
ATOM 1563 C C . PRO A 1 200 ? 19.759 3.960 0.867 1.00 9.22 200 PRO A C 1
ATOM 1564 O O . PRO A 1 200 ? 20.985 3.833 0.874 1.00 9.70 200 PRO A O 1
ATOM 1568 N N . ALA A 1 201 ? 19.145 5.031 0.370 1.00 9.23 201 ALA A N 1
ATOM 1569 C CA . ALA A 1 201 ? 19.890 6.159 -0.182 1.00 9.55 201 ALA A CA 1
ATOM 1570 C C . ALA A 1 201 ? 20.603 6.987 0.894 1.00 9.70 201 ALA A C 1
ATOM 1571 O O . ALA A 1 201 ? 21.694 7.510 0.654 1.00 10.36 201 ALA A O 1
ATOM 1573 N N . ASN A 1 202 ? 19.992 7.101 2.071 1.00 9.71 202 ASN A N 1
ATOM 1574 C CA . ASN A 1 202 ? 20.520 7.943 3.153 1.00 9.84 202 ASN A CA 1
ATOM 1575 C C . ASN A 1 202 ? 21.492 7.240 4.085 1.00 9.61 202 ASN A C 1
ATOM 1576 O O . ASN A 1 202 ? 22.349 7.899 4.680 1.00 9.97 202 ASN A O 1
ATOM 1581 N N . LEU A 1 203 ? 21.341 5.923 4.230 1.00 9.37 203 LEU A N 1
ATOM 1582 C CA . LEU A 1 203 ? 22.028 5.171 5.282 1.00 9.50 203 LEU A CA 1
ATOM 1583 C C . LEU A 1 203 ? 22.852 3.976 4.804 1.00 9.29 203 LEU A C 1
ATOM 1584 O O . LEU A 1 203 ? 23.773 3.572 5.498 1.00 9.62 203 LEU A O 1
ATOM 1589 N N . PHE A 1 204 ? 22.535 3.399 3.645 1.00 8.98 204 PHE A N 1
ATOM 1590 C CA . PHE A 1 204 ? 23.335 2.291 3.100 1.00 8.88 204 PHE A CA 1
ATOM 1591 C C . PHE A 1 204 ? 24.428 2.747 2.125 1.00 8.87 204 PHE A C 1
ATOM 1592 O O . PHE A 1 204 ? 25.225 1.926 1.664 1.00 9.04 204 PHE A O 1
ATOM 1600 N N . VAL A 1 205 ? 24.473 4.048 1.839 1.00 9.09 205 VAL A N 1
ATOM 1601 C CA . VAL A 1 205 ? 25.523 4.643 1.019 1.00 9.55 205 VAL A CA 1
ATOM 1602 C C . VAL A 1 205 ? 26.714 4.982 1.915 1.00 9.72 205 VAL A C 1
ATOM 1603 O O . VAL A 1 205 ? 26.555 5.657 2.931 1.00 10.14 205 VAL A O 1
ATOM 1607 N N . ASP A 1 206 ? 27.898 4.521 1.522 1.00 10.03 206 ASP A N 1
ATOM 1608 C CA . ASP A 1 206 ? 29.119 4.771 2.278 1.00 10.26 206 ASP A CA 1
ATOM 1609 C C . ASP A 1 206 ? 29.243 6.257 2.594 1.00 10.20 206 ASP A C 1
ATOM 1610 O O . ASP A 1 206 ? 29.119 7.106 1.704 1.00 10.44 206 ASP A O 1
ATOM 1615 N N . GLY A 1 207 ? 29.488 6.557 3.864 1.00 10.26 207 GLY A N 1
ATOM 1616 C CA . GLY A 1 207 ? 29.474 7.932 4.349 1.00 10.74 207 GLY A CA 1
ATOM 1617 C C . GLY A 1 207 ? 30.575 8.846 3.857 1.00 11.04 207 GLY A C 1
ATOM 1618 O O . GLY A 1 207 ? 30.472 10.058 4.016 1.00 11.67 207 GLY A O 1
ATOM 1619 N N . ARG A 1 208 ? 31.625 8.284 3.265 1.00 11.20 208 ARG A N 1
ATOM 1620 C CA . ARG A 1 208 ? 32.661 9.097 2.627 1.00 11.80 208 ARG A CA 1
ATOM 1621 C C . ARG A 1 208 ? 32.176 9.692 1.317 1.00 12.39 208 ARG A C 1
ATOM 1622 O O . ARG A 1 208 ? 32.741 10.671 0.832 1.00 13.28 208 ARG A O 1
ATOM 1630 N N . ARG A 1 209 ? 31.143 9.082 0.745 1.00 12.86 209 ARG A N 1
ATOM 1631 C CA . ARG A 1 209 ? 30.535 9.563 -0.472 1.00 13.56 209 ARG A CA 1
ATOM 1632 C C . ARG A 1 209 ? 29.249 10.330 -0.166 1.00 12.92 209 ARG A C 1
ATOM 1633 O O . ARG A 1 209 ? 29.094 11.478 -0.579 1.00 12.76 209 ARG A O 1
ATOM 1641 N N . ASP A 1 210 ? 28.333 9.692 0.560 1.00 12.68 210 ASP A N 1
ATOM 1642 C CA . ASP A 1 210 ? 27.044 10.285 0.948 1.00 12.63 210 ASP A CA 1
ATOM 1643 C C . ASP A 1 210 ? 26.342 11.009 -0.202 1.00 12.35 210 ASP A C 1
ATOM 1644 O O . ASP A 1 210 ? 25.763 12.076 -0.024 1.00 12.37 210 ASP A O 1
ATOM 1649 N N . ASP A 1 211 ? 26.376 10.390 -1.375 1.00 12.76 211 ASP A N 1
ATOM 1650 C CA . ASP A 1 211 ? 25.863 11.010 -2.592 1.00 13.58 211 ASP A CA 1
ATOM 1651 C C . ASP A 1 211 ? 24.465 10.540 -2.969 1.00 12.95 211 ASP A C 1
ATOM 1652 O O . ASP A 1 211 ? 23.957 10.909 -4.028 1.00 13.33 211 ASP A O 1
ATOM 1657 N N . GLY A 1 212 ? 23.849 9.724 -2.115 1.00 12.00 212 GLY A N 1
ATOM 1658 C CA . GLY A 1 212 ? 22.498 9.241 -2.359 1.00 11.42 212 GLY A CA 1
ATOM 1659 C C . GLY A 1 212 ? 22.358 8.198 -3.448 1.00 10.85 212 GLY A C 1
ATOM 1660 O O . GLY A 1 212 ? 21.236 7.900 -3.841 1.00 10.80 212 GLY A O 1
ATOM 1661 N N . GLN A 1 213 ? 23.469 7.627 -3.920 1.00 10.48 213 GLN A N 1
ATOM 1662 C CA . GLN A 1 213 ? 23.440 6.670 -5.028 1.00 10.39 213 GLN A CA 1
ATOM 1663 C C . GLN A 1 213 ? 23.948 5.322 -4.529 1.00 10.42 213 GLN A C 1
ATOM 1664 O O . GLN A 1 213 ? 25.154 5.121 -4.383 1.00 11.49 213 GLN A O 1
ATOM 1670 N N . LEU A 1 214 ? 23.034 4.398 -4.259 1.00 9.84 214 LEU A N 1
ATOM 1671 C CA . LEU A 1 214 ? 23.400 3.098 -3.700 1.00 9.69 214 LEU A CA 1
ATOM 1672 C C . LEU A 1 214 ? 23.636 2.093 -4.820 1.00 9.83 214 LEU A C 1
ATOM 1673 O O . LEU A 1 214 ? 22.742 1.850 -5.632 1.00 9.91 214 LEU A O 1
ATOM 1678 N N . ASP A 1 215 ? 24.824 1.493 -4.854 1.00 10.15 215 ASP A N 1
ATOM 1679 C CA . ASP A 1 215 ? 25.107 0.469 -5.863 1.00 10.68 215 ASP A CA 1
ATOM 1680 C C . ASP A 1 215 ? 24.428 -0.853 -5.506 1.00 10.46 215 ASP A C 1
ATOM 1681 O O . ASP A 1 215 ? 24.103 -1.111 -4.336 1.00 10.02 215 ASP A O 1
ATOM 1686 N N . MET A 1 216 ? 24.197 -1.671 -6.529 1.00 10.75 216 MET A N 1
ATOM 1687 C CA . MET A 1 216 ? 23.437 -2.909 -6.349 1.00 11.30 216 MET A CA 1
ATOM 1688 C C . MET A 1 216 ? 24.175 -3.999 -5.584 1.00 11.25 216 MET A C 1
ATOM 1689 O O . MET A 1 216 ? 23.524 -4.848 -4.974 1.00 11.51 216 MET A O 1
ATOM 1694 N N . ASP A 1 217 ? 25.506 -3.987 -5.597 1.00 11.49 217 ASP A N 1
ATOM 1695 C CA . ASP A 1 217 ? 26.258 -4.946 -4.787 1.00 11.99 217 ASP A CA 1
ATOM 1696 C C . ASP A 1 217 ? 26.037 -4.656 -3.304 1.00 11.27 217 ASP A C 1
ATOM 1697 O O . ASP A 1 217 ? 25.713 -5.560 -2.532 1.00 11.13 217 ASP A O 1
ATOM 1702 N N . ALA A 1 218 ? 26.187 -3.392 -2.921 1.00 10.55 218 ALA A N 1
ATOM 1703 C CA . ALA A 1 218 ? 25.896 -2.977 -1.553 1.00 10.20 218 ALA A CA 1
ATOM 1704 C C . ALA A 1 218 ? 24.433 -3.209 -1.194 1.00 9.66 218 ALA A C 1
ATOM 1705 O O . ALA A 1 218 ? 24.136 -3.691 -0.104 1.00 9.64 218 ALA A O 1
ATOM 1707 N N . ALA A 1 219 ? 23.522 -2.874 -2.103 1.00 9.29 219 ALA A N 1
ATOM 1708 C CA . ALA A 1 219 ? 22.100 -3.073 -1.832 1.00 9.29 219 ALA A CA 1
ATOM 1709 C C . ALA A 1 219 ? 21.803 -4.538 -1.527 1.00 9.28 219 ALA A C 1
ATOM 1710 O O . ALA A 1 219 ? 21.139 -4.841 -0.539 1.00 9.43 219 ALA A O 1
ATOM 1712 N N . ARG A 1 220 ? 22.313 -5.450 -2.350 1.00 9.36 220 ARG A N 1
ATOM 1713 C CA . ARG A 1 220 ? 22.097 -6.874 -2.091 1.00 9.43 220 ARG A CA 1
ATOM 1714 C C . ARG A 1 220 ? 22.725 -7.303 -0.767 1.00 9.30 220 ARG A C 1
ATOM 1715 O O . ARG A 1 220 ? 22.126 -8.060 -0.001 1.00 9.31 220 ARG A O 1
ATOM 1723 N N . SER A 1 221 ? 23.927 -6.810 -0.494 1.00 9.12 221 SER A N 1
ATOM 1724 C CA . SER A 1 221 ? 24.624 -7.164 0.739 1.00 9.38 221 SER A CA 1
ATOM 1725 C C . SER A 1 221 ? 23.768 -6.865 1.974 1.00 9.14 221 SER A C 1
ATOM 1726 O O . SER A 1 221 ? 23.602 -7.725 2.846 1.00 9.20 221 SER A O 1
ATOM 1729 N N . PHE A 1 222 ? 23.187 -5.669 2.017 1.00 8.82 222 PHE A N 1
ATOM 1730 C CA . PHE A 1 222 ? 22.313 -5.296 3.126 1.00 8.82 222 PHE A CA 1
ATOM 1731 C C . PHE A 1 222 ? 20.965 -6.029 3.087 1.00 8.77 222 PHE A C 1
ATOM 1732 O O . PHE A 1 222 ? 20.551 -6.634 4.080 1.00 9.03 222 PHE A O 1
ATOM 1740 N N . PHE A 1 223 ? 20.263 -5.933 1.961 1.00 8.68 223 PHE A N 1
ATOM 1741 C CA . PHE A 1 223 ? 18.886 -6.442 1.880 1.00 8.78 223 PHE A CA 1
ATOM 1742 C C . PHE A 1 223 ? 18.783 -7.962 1.997 1.00 8.87 223 PHE A C 1
ATOM 1743 O O . PHE A 1 223 ? 17.826 -8.468 2.587 1.00 9.03 223 PHE A O 1
ATOM 1751 N N . GLN A 1 224 ? 19.750 -8.677 1.426 1.00 9.09 224 GLN A N 1
ATOM 1752 C CA . GLN A 1 224 ? 19.729 -10.138 1.439 1.00 9.62 224 GLN A CA 1
ATOM 1753 C C . GLN A 1 224 ? 20.551 -10.714 2.571 1.00 9.70 224 GLN A C 1
ATOM 1754 O O . GLN A 1 224 ? 20.066 -11.581 3.296 1.00 10.40 224 GLN A O 1
ATOM 1760 N N . PHE A 1 225 ? 21.798 -10.266 2.700 1.00 9.60 225 PHE A N 1
ATOM 1761 C CA . PHE A 1 225 ? 22.753 -10.931 3.589 1.00 9.82 225 PHE A CA 1
ATOM 1762 C C . PHE A 1 225 ? 22.955 -10.262 4.933 1.00 9.42 225 PHE A C 1
ATOM 1763 O O . PHE A 1 225 ? 23.682 -10.801 5.769 1.00 9.46 225 PHE A O 1
ATOM 1771 N N . SER A 1 226 ? 22.295 -9.125 5.161 1.00 9.09 226 SER A N 1
ATOM 1772 C CA . SER A 1 226 ? 22.430 -8.397 6.424 1.00 9.21 226 SER A CA 1
ATOM 1773 C C . SER A 1 226 ? 23.903 -8.068 6.686 1.00 9.27 226 SER A C 1
ATOM 1774 O O . SER A 1 226 ? 24.392 -8.196 7.802 1.00 9.31 226 SER A O 1
ATOM 1777 N N . ARG A 1 227 ? 24.596 -7.652 5.632 1.00 9.61 227 ARG A N 1
ATOM 1778 C CA . ARG A 1 227 ? 26.051 -7.566 5.647 1.00 10.10 227 ARG A CA 1
ATOM 1779 C C . ARG A 1 227 ? 26.516 -6.224 5.109 1.00 9.92 227 ARG A C 1
ATOM 1780 O O . ARG A 1 227 ? 26.177 -5.843 4.000 1.00 10.04 227 ARG A O 1
ATOM 1788 N N . MET A 1 228 ? 27.298 -5.512 5.907 1.00 10.04 228 MET A N 1
ATOM 1789 C CA . MET A 1 228 ? 27.946 -4.291 5.455 1.00 10.39 228 MET A CA 1
ATOM 1790 C C . MET A 1 228 ? 29.005 -4.640 4.427 1.00 10.74 228 MET A C 1
ATOM 1791 O O . MET A 1 228 ? 29.731 -5.620 4.603 1.00 10.82 228 MET A O 1
ATOM 1796 N N . PRO A 1 229 ? 29.128 -3.828 3.366 1.00 11.43 229 PRO A N 1
ATOM 1797 C CA . PRO A 1 229 ? 30.278 -3.959 2.475 1.00 11.93 229 PRO A CA 1
ATOM 1798 C C . PRO A 1 229 ? 31.600 -3.907 3.237 1.00 12.11 229 PRO A C 1
ATOM 1799 O O . PRO A 1 229 ? 31.687 -3.277 4.291 1.00 11.67 229 PRO A O 1
ATOM 1803 N N . ASP A 1 230 ? 32.615 -4.592 2.722 1.00 12.86 230 ASP A N 1
ATOM 1804 C CA . ASP A 1 230 ? 33.966 -4.488 3.275 1.00 13.39 230 ASP A CA 1
ATOM 1805 C C . ASP A 1 230 ? 34.356 -3.008 3.312 1.00 12.75 230 ASP A C 1
ATOM 1806 O O . ASP A 1 230 ? 34.156 -2.289 2.337 1.00 13.05 230 ASP A O 1
ATOM 1811 N N . ASP A 1 231 ? 34.870 -2.573 4.458 1.00 12.38 231 ASP A N 1
ATOM 1812 C CA . ASP A 1 231 ? 35.317 -1.190 4.673 1.00 12.11 231 ASP A CA 1
ATOM 1813 C C . ASP A 1 231 ? 34.180 -0.158 4.726 1.00 11.44 231 ASP A C 1
ATOM 1814 O O . ASP A 1 231 ? 34.423 1.030 4.506 1.00 11.69 231 ASP A O 1
ATOM 1819 N N . PHE A 1 232 ? 32.955 -0.590 5.038 1.00 10.70 232 PHE A N 1
ATOM 1820 C CA . PHE A 1 232 ? 31.815 0.330 5.067 1.00 10.35 232 PHE A CA 1
ATOM 1821 C C . PHE A 1 232 ? 31.961 1.405 6.143 1.00 10.24 232 PHE A C 1
ATOM 1822 O O . PHE A 1 232 ? 32.140 1.092 7.320 1.00 10.22 232 PHE A O 1
ATOM 1830 N N . PHE A 1 233 ? 31.877 2.663 5.711 1.00 10.11 233 PHE A N 1
ATOM 1831 C CA . PHE A 1 233 ? 31.769 3.811 6.604 1.00 10.33 233 PHE A CA 1
ATOM 1832 C C . PHE A 1 233 ? 30.301 4.205 6.717 1.00 10.17 233 PHE A C 1
ATOM 1833 O O . PHE A 1 233 ? 29.613 4.361 5.701 1.00 10.06 233 PHE A O 1
ATOM 1841 N N . ARG A 1 234 ? 29.839 4.410 7.945 1.00 10.11 234 ARG A N 1
ATOM 1842 C CA . ARG A 1 234 ? 28.502 4.947 8.162 1.00 10.19 234 ARG A CA 1
ATOM 1843 C C . ARG A 1 234 ? 28.388 6.371 7.629 1.00 10.11 234 ARG A C 1
ATOM 1844 O O . ARG A 1 234 ? 29.394 7.066 7.416 1.00 10.22 234 ARG A O 1
ATOM 1852 N N . ALA A 1 235 ? 27.143 6.798 7.474 1.00 10.06 235 ALA A N 1
ATOM 1853 C CA . ALA A 1 235 ? 26.802 8.152 7.071 1.00 10.37 235 ALA A CA 1
ATOM 1854 C C . ALA A 1 235 ? 27.518 9.198 7.938 1.00 10.73 235 ALA A C 1
ATOM 1855 O O . ALA A 1 235 ? 27.808 8.949 9.107 1.00 10.70 235 ALA A O 1
ATOM 1857 N N . PRO A 1 236 ? 27.796 10.381 7.364 1.00 11.25 236 PRO A N 1
ATOM 1858 C CA . PRO A 1 236 ? 28.612 11.403 8.026 1.00 11.68 236 PRO A CA 1
ATOM 1859 C C . PRO A 1 236 ? 27.872 12.338 8.984 1.00 11.94 236 PRO A C 1
ATOM 1860 O O . PRO A 1 236 ? 28.496 13.246 9.537 1.00 12.73 236 PRO A O 1
ATOM 1864 N N . SER A 1 237 ? 26.570 12.139 9.165 1.00 11.98 237 SER A N 1
ATOM 1865 C CA . SER A 1 237 ? 25.781 12.946 10.085 1.00 11.91 237 SER A CA 1
ATOM 1866 C C . SER A 1 237 ? 24.516 12.172 10.420 1.00 11.54 237 SER A C 1
ATOM 1867 O O . SER A 1 237 ? 24.163 11.237 9.690 1.00 11.40 237 SER A O 1
ATOM 1870 N N . PRO A 1 238 ? 23.816 12.552 11.503 1.00 11.32 238 PRO A N 1
ATOM 1871 C CA . PRO A 1 238 ? 22.595 11.819 11.826 1.00 11.39 238 PRO A CA 1
ATOM 1872 C C . PRO A 1 238 ? 21.486 12.124 10.825 1.00 11.12 238 PRO A C 1
ATOM 1873 O O . PRO A 1 238 ? 21.255 13.289 10.507 1.00 11.42 238 PRO A O 1
ATOM 1877 N N . ARG A 1 239 ? 20.809 11.091 10.332 1.00 10.91 239 ARG A N 1
ATOM 1878 C CA . ARG A 1 239 ? 19.662 11.287 9.443 1.00 11.01 239 ARG A CA 1
ATOM 1879 C C . ARG A 1 239 ? 18.767 10.065 9.461 1.00 11.06 239 ARG A C 1
ATOM 1880 O O . ARG A 1 239 ? 19.136 9.018 9.985 1.00 10.93 239 ARG A O 1
ATOM 1888 N N . SER A 1 240 ? 17.583 10.217 8.885 1.00 11.21 240 SER A N 1
ATOM 1889 C CA . SER A 1 240 ? 16.674 9.092 8.681 1.00 11.63 240 SER A CA 1
ATOM 1890 C C . SER A 1 240 ? 15.985 9.244 7.336 1.00 11.58 240 SER A C 1
ATOM 1891 O O . SER A 1 240 ? 16.469 8.733 6.335 1.00 11.41 240 SER A O 1
ATOM 1894 N N . GLY A 1 241 ? 14.906 10.010 7.309 1.00 11.94 241 GLY A N 1
ATOM 1895 C CA . GLY A 1 241 ? 13.979 10.041 6.177 1.00 12.48 241 GLY A CA 1
ATOM 1896 C C . GLY A 1 241 ? 14.062 11.270 5.302 1.00 13.02 241 GLY A C 1
ATOM 1897 O O . GLY A 1 241 ? 13.117 11.573 4.577 1.00 13.18 241 GLY A O 1
ATOM 1898 N N . THR A 1 242 ? 15.176 11.988 5.348 1.00 14.01 242 THR A N 1
ATOM 1899 C CA . THR A 1 242 ? 15.315 13.165 4.494 1.00 14.95 242 THR A CA 1
ATOM 1900 C C . THR A 1 242 ? 15.230 12.758 3.012 1.00 14.18 242 THR A C 1
ATOM 1901 O O . THR A 1 242 ? 15.736 11.707 2.602 1.00 14.34 242 THR A O 1
ATOM 1905 N N . GLY A 1 243 ? 14.510 13.568 2.241 1.00 13.26 243 GLY A N 1
ATOM 1906 C CA . GLY A 1 243 ? 14.235 13.267 0.843 1.00 12.93 243 GLY A CA 1
ATOM 1907 C C . GLY A 1 243 ? 12.918 12.552 0.619 1.00 12.48 243 GLY A C 1
ATOM 1908 O O . GLY A 1 243 ? 12.557 12.292 -0.523 1.00 12.37 243 GLY A O 1
ATOM 1909 N N . VAL A 1 244 ? 12.183 12.241 1.685 1.00 12.15 244 VAL A N 1
ATOM 1910 C CA . VAL A 1 244 ? 10.889 11.590 1.532 1.00 12.36 244 VAL A CA 1
ATOM 1911 C C . VAL A 1 244 ? 9.936 12.426 0.664 1.00 12.15 244 VAL A C 1
ATOM 1912 O O . VAL A 1 244 ? 9.090 11.874 -0.041 1.00 12.17 244 VAL A O 1
ATOM 1916 N N . GLU A 1 245 ? 10.102 13.747 0.686 1.00 12.47 245 GLU A N 1
ATOM 1917 C CA . GLU A 1 245 ? 9.316 14.625 -0.180 1.00 13.01 245 GLU A CA 1
ATOM 1918 C C . GLU A 1 245 ? 9.451 14.290 -1.671 1.00 12.16 245 GLU A C 1
ATOM 1919 O O . GLU A 1 245 ? 8.481 14.396 -2.408 1.00 12.35 245 GLU A O 1
ATOM 1925 N N . VAL A 1 246 ? 10.639 13.876 -2.104 1.00 11.43 246 VAL A N 1
ATOM 1926 C CA . VAL A 1 246 ? 10.859 13.480 -3.500 1.00 11.42 246 VAL A CA 1
ATOM 1927 C C . VAL A 1 246 ? 10.049 12.226 -3.849 1.00 10.69 246 VAL A C 1
ATOM 1928 O O . VAL A 1 246 ? 9.471 12.119 -4.938 1.00 11.04 246 VAL A O 1
ATOM 1932 N N . VAL A 1 247 ? 10.021 11.288 -2.910 1.00 10.08 247 VAL A N 1
ATOM 1933 C CA . VAL A 1 247 ? 9.329 10.020 -3.097 1.00 9.84 247 VAL A CA 1
ATOM 1934 C C . VAL A 1 247 ? 7.822 10.264 -3.207 1.00 9.79 247 VAL A C 1
ATOM 1935 O O . VAL A 1 247 ? 7.177 9.751 -4.119 1.00 10.05 247 VAL A O 1
ATOM 1939 N N . VAL A 1 248 ? 7.274 11.060 -2.293 1.00 9.88 248 VAL A N 1
ATOM 1940 C CA . VAL A 1 248 ? 5.847 11.398 -2.323 1.00 10.51 248 VAL A CA 1
ATOM 1941 C C . VAL A 1 248 ? 5.476 12.172 -3.589 1.00 10.86 248 VAL A C 1
ATOM 1942 O O . VAL A 1 248 ? 4.489 11.842 -4.259 1.00 10.89 248 VAL A O 1
ATOM 1946 N N A GLN A 1 249 ? 6.274 13.186 -3.913 0.50 10.99 249 GLN A N 1
ATOM 1947 N N B GLN A 1 249 ? 6.269 13.195 -3.915 0.50 11.20 249 GLN A N 1
ATOM 1948 C CA A GLN A 1 249 ? 6.006 14.062 -5.052 0.50 11.24 249 GLN A CA 1
ATOM 1949 C CA B GLN A 1 249 ? 5.998 14.059 -5.073 0.50 11.57 249 GLN A CA 1
ATOM 1950 C C A GLN A 1 249 ? 5.943 13.317 -6.387 0.50 11.20 249 GLN A C 1
ATOM 1951 C C B GLN A 1 249 ? 5.933 13.308 -6.393 0.50 11.41 249 GLN A C 1
ATOM 1952 O O A GLN A 1 249 ? 5.222 13.734 -7.296 0.50 11.34 249 GLN A O 1
ATOM 1953 O O B GLN A 1 249 ? 5.211 13.719 -7.304 0.50 11.55 249 GLN A O 1
ATOM 1964 N N . ALA A 1 250 ? 6.692 12.221 -6.500 1.00 11.17 250 ALA A N 1
ATOM 1965 C CA . ALA A 1 250 ? 6.691 11.408 -7.712 1.00 11.15 250 ALA A CA 1
ATOM 1966 C C . ALA A 1 250 ? 5.296 10.873 -8.053 1.00 10.74 250 ALA A C 1
ATOM 1967 O O . ALA A 1 250 ? 4.911 10.876 -9.218 1.00 11.21 250 ALA A O 1
ATOM 1969 N N . HIS A 1 251 ? 4.555 10.429 -7.035 1.00 10.21 251 HIS A N 1
ATOM 1970 C CA . HIS A 1 251 ? 3.240 9.802 -7.217 1.00 10.03 251 HIS A CA 1
ATOM 1971 C C . HIS A 1 251 ? 2.410 9.974 -5.949 1.00 9.89 251 HIS A C 1
ATOM 1972 O O . HIS A 1 251 ? 2.238 9.018 -5.187 1.00 10.01 251 HIS A O 1
ATOM 1979 N N . PRO A 1 252 ? 1.887 11.190 -5.705 1.00 9.99 252 PRO A N 1
ATOM 1980 C CA . PRO A 1 252 ? 1.167 11.388 -4.449 1.00 10.15 252 PRO A CA 1
ATOM 1981 C C . PRO A 1 252 ? -0.046 10.471 -4.328 1.00 10.78 252 PRO A C 1
ATOM 1982 O O . PRO A 1 252 ? -0.799 10.299 -5.286 1.00 10.81 252 PRO A O 1
ATOM 1986 N N . MET A 1 253 ? -0.184 9.882 -3.144 1.00 11.48 253 MET A N 1
ATOM 1987 C CA . MET A 1 253 ? -1.211 8.896 -2.826 1.00 12.30 253 MET A CA 1
ATOM 1988 C C . MET A 1 253 ? -1.985 9.331 -1.596 1.00 11.84 253 MET A C 1
ATOM 1989 O O . MET A 1 253 ? -1.450 10.010 -0.719 1.00 13.05 253 MET A O 1
ATOM 1994 N N . GLN A 1 254 ? -3.248 8.924 -1.543 1.00 11.32 254 GLN A N 1
ATOM 1995 C CA . GLN A 1 254 ? -4.060 9.033 -0.336 1.00 11.14 254 GLN A CA 1
ATOM 1996 C C . GLN A 1 254 ? -4.021 7.701 0.415 1.00 10.45 254 GLN A C 1
ATOM 1997 O O . GLN A 1 254 ? -3.932 6.644 -0.216 1.00 10.44 254 GLN A O 1
ATOM 2003 N N . PRO A 1 255 ? -4.124 7.740 1.757 1.00 10.14 255 PRO A N 1
ATOM 2004 C CA . PRO A 1 255 ? -4.211 6.498 2.529 1.00 10.11 255 PRO A CA 1
ATOM 2005 C C . PRO A 1 255 ? -5.531 5.779 2.277 1.00 9.68 255 PRO A C 1
ATOM 2006 O O . PRO A 1 255 ? -6.572 6.421 2.109 1.00 10.04 255 PRO A O 1
ATOM 2010 N N . GLY A 1 256 ? -5.483 4.455 2.262 1.00 9.59 256 GLY A N 1
ATOM 2011 C CA . GLY A 1 256 ? -6.655 3.659 1.947 1.00 9.58 256 GLY A CA 1
ATOM 2012 C C . GLY A 1 256 ? -6.346 2.184 2.015 1.00 9.45 256 GLY A C 1
ATOM 2013 O O . GLY A 1 256 ? -5.282 1.772 2.496 1.00 9.54 256 GLY A O 1
ATOM 2014 N N . ARG A 1 257 ? -7.287 1.387 1.535 1.00 9.53 257 ARG A N 1
ATOM 2015 C CA . ARG A 1 257 ? -7.163 -0.061 1.586 1.00 9.86 257 ARG A CA 1
ATOM 2016 C C . ARG A 1 257 ? -8.006 -0.685 0.493 1.00 9.52 257 ARG A C 1
ATOM 2017 O O . ARG A 1 257 ? -9.017 -0.110 0.079 1.00 9.61 257 ARG A O 1
ATOM 2025 N N . ASN A 1 258 ? -7.605 -1.865 0.034 1.00 9.37 258 ASN A N 1
ATOM 2026 C CA . ASN A 1 258 ? -8.549 -2.717 -0.686 1.00 9.68 258 ASN A CA 1
ATOM 2027 C C . ASN A 1 258 ? -9.603 -3.184 0.308 1.00 10.29 258 ASN A C 1
ATOM 2028 O O . ASN A 1 258 ? -9.336 -3.300 1.501 1.00 10.68 258 ASN A O 1
ATOM 2033 N N . VAL A 1 259 ? -10.798 -3.454 -0.196 1.00 11.18 259 VAL A N 1
ATOM 2034 C CA . VAL A 1 259 ? -11.942 -3.766 0.667 1.00 12.26 259 VAL A CA 1
ATOM 2035 C C . VAL A 1 259 ? -12.415 -5.203 0.462 1.00 13.19 259 VAL A C 1
ATOM 2036 O O . VAL A 1 259 ? -13.596 -5.471 0.237 1.00 14.26 259 VAL A O 1
ATOM 2040 N N . GLY A 1 260 ? -11.461 -6.129 0.563 1.00 13.77 260 GLY A N 1
ATOM 2041 C CA . GLY A 1 260 ? -11.732 -7.564 0.481 1.00 14.36 260 GLY A CA 1
ATOM 2042 C C . GLY A 1 260 ? -11.710 -8.134 -0.926 1.00 15.03 260 GLY A C 1
ATOM 2043 O O . GLY A 1 260 ? -11.991 -9.319 -1.117 1.00 15.89 260 GLY A O 1
ATOM 2044 N N . LYS A 1 261 ? -11.379 -7.297 -1.907 1.00 15.31 261 LYS A N 1
ATOM 2045 C CA . LYS A 1 261 ? -11.206 -7.712 -3.294 1.00 16.05 261 LYS A CA 1
ATOM 2046 C C . LYS A 1 261 ? -10.029 -6.947 -3.868 1.00 14.26 261 LYS A C 1
ATOM 2047 O O . LYS A 1 261 ? -9.722 -5.833 -3.434 1.00 13.06 261 LYS A O 1
ATOM 2053 N N . ILE A 1 262 ? -9.441 -7.520 -4.906 1.00 13.41 262 ILE A N 1
ATOM 2054 C CA . ILE A 1 262 ? -8.424 -6.786 -5.647 1.00 13.36 262 ILE A CA 1
ATOM 2055 C C . ILE A 1 262 ? -9.053 -5.571 -6.365 1.00 12.84 262 ILE A C 1
ATOM 2056 O O . ILE A 1 262 ? -10.276 -5.522 -6.628 1.00 12.87 262 ILE A O 1
ATOM 2061 N N . ASN A 1 263 ? -8.203 -4.588 -6.675 1.00 12.47 263 ASN A N 1
ATOM 2062 C CA . ASN A 1 263 ? -8.648 -3.427 -7.413 1.00 12.72 263 ASN A CA 1
ATOM 2063 C C . ASN A 1 263 ? -9.874 -2.747 -6.825 1.00 12.37 263 ASN A C 1
ATOM 2064 O O . ASN A 1 263 ? -10.810 -2.395 -7.539 1.00 13.13 263 ASN A O 1
ATOM 2069 N N . SER A 1 264 ? -9.834 -2.543 -5.504 1.00 11.71 264 SER A N 1
ATOM 2070 C CA . SER A 1 264 ? -10.955 -1.904 -4.830 1.00 11.56 264 SER A CA 1
ATOM 2071 C C . SER A 1 264 ? -10.428 -0.863 -3.832 1.00 11.05 264 SER A C 1
ATOM 2072 O O . SER A 1 264 ? -11.011 -0.677 -2.822 1.00 11.43 264 SER A O 1
ATOM 2075 N N . TYR A 1 265 ? -9.345 -0.191 -4.198 1.00 10.58 265 TYR A N 1
ATOM 2076 C CA . TYR A 1 265 ? -8.674 0.702 -3.258 1.00 10.46 265 TYR A CA 1
ATOM 2077 C C . TYR A 1 265 ? -9.600 1.852 -2.903 1.00 10.62 265 TYR A C 1
ATOM 2078 O O . TYR A 1 265 ? -10.071 2.581 -3.781 1.00 11.68 265 TYR A O 1
ATOM 2087 N N . THR A 1 266 ? -9.874 1.977 -1.611 1.00 10.52 266 THR A N 1
ATOM 2088 C CA . THR A 1 266 ? -10.887 2.883 -1.098 1.00 10.70 266 THR A CA 1
ATOM 2089 C C . THR A 1 266 ? -10.216 3.763 -0.067 1.00 10.36 266 THR A C 1
ATOM 2090 O O . THR A 1 266 ? -9.643 3.277 0.913 1.00 10.30 266 THR A O 1
ATOM 2094 N N . VAL A 1 267 ? -10.298 5.066 -0.293 1.00 10.67 267 VAL A N 1
ATOM 2095 C CA . VAL A 1 267 ? -9.639 6.036 0.557 1.00 11.12 267 VAL A CA 1
ATOM 2096 C C . VAL A 1 267 ? -10.317 6.055 1.924 1.00 10.95 267 VAL A C 1
ATOM 2097 O O . VAL A 1 267 ? -11.544 5.957 2.027 1.00 11.07 267 VAL A O 1
ATOM 2101 N N . ASP A 1 268 ? -9.498 6.163 2.966 1.00 10.99 268 ASP A N 1
ATOM 2102 C CA . ASP A 1 268 ? -9.965 6.175 4.338 1.00 11.14 268 ASP A CA 1
ATOM 2103 C C . ASP A 1 268 ? -9.831 7.600 4.885 1.00 10.77 268 ASP A C 1
ATOM 2104 O O . ASP A 1 268 ? -8.729 8.026 5.229 1.00 10.68 268 ASP A O 1
ATOM 2109 N N . PRO A 1 269 ? -10.956 8.332 5.007 1.00 10.63 269 PRO A N 1
ATOM 2110 C CA . PRO A 1 269 ? -10.892 9.697 5.526 1.00 11.06 269 PRO A CA 1
ATOM 2111 C C . PRO A 1 269 ? -10.599 9.799 7.025 1.00 11.25 269 PRO A C 1
ATOM 2112 O O . PRO A 1 269 ? -10.333 10.896 7.511 1.00 12.03 269 PRO A O 1
ATOM 2116 N N A THR A 1 270 ? -10.658 8.688 7.751 0.50 11.07 270 THR A N 1
ATOM 2117 N N B THR A 1 270 ? -10.668 8.676 7.740 0.50 11.63 270 THR A N 1
ATOM 2118 C CA A THR A 1 270 ? -10.284 8.694 9.155 0.50 11.02 270 THR A CA 1
ATOM 2119 C CA B THR A 1 270 ? -10.306 8.620 9.150 0.50 11.89 270 THR A CA 1
ATOM 2120 C C A THR A 1 270 ? -8.790 8.427 9.366 0.50 10.86 270 THR A C 1
ATOM 2121 C C B THR A 1 270 ? -8.795 8.446 9.357 0.50 11.37 270 THR A C 1
ATOM 2122 O O A THR A 1 270 ? -8.308 8.547 10.492 0.50 11.07 270 THR A O 1
ATOM 2123 O O B THR A 1 270 ? -8.307 8.645 10.470 0.50 11.56 270 THR A O 1
ATOM 2130 N N . SER A 1 271 ? -8.060 8.059 8.310 1.00 10.69 271 SER A N 1
ATOM 2131 C CA . SER A 1 271 ? -6.608 7.886 8.407 1.00 10.52 271 SER A CA 1
ATOM 2132 C C . SER A 1 271 ? -5.927 9.235 8.534 1.00 10.71 271 SER A C 1
ATOM 2133 O O . SER A 1 271 ? -6.391 10.237 7.979 1.00 11.02 271 SER A O 1
ATOM 2136 N N . SER A 1 272 ? -4.815 9.250 9.255 1.00 10.85 272 SER A N 1
ATOM 2137 C CA . SER A 1 272 ? -3.870 10.342 9.137 1.00 11.23 272 SER A CA 1
ATOM 2138 C C . SER A 1 272 ? -3.221 10.310 7.754 1.00 11.29 272 SER A C 1
ATOM 2139 O O . SER A 1 272 ? -3.261 9.296 7.045 1.00 11.07 272 SER A O 1
ATOM 2142 N N . ASP A 1 273 ? -2.642 11.439 7.369 1.00 11.75 273 ASP A N 1
ATOM 2143 C CA . ASP A 1 273 ? -1.783 11.504 6.184 1.00 11.90 273 ASP A CA 1
ATOM 2144 C C . ASP A 1 273 ? -0.658 12.485 6.489 1.00 11.53 273 ASP A C 1
ATOM 2145 O O . ASP A 1 273 ? -0.505 12.893 7.641 1.00 11.40 273 ASP A O 1
ATOM 2150 N N . PHE A 1 274 ? 0.126 12.875 5.489 1.00 11.30 274 PHE A N 1
ATOM 2151 C CA . PHE A 1 274 ? 1.251 13.781 5.758 1.00 11.43 274 PHE A CA 1
ATOM 2152 C C . PHE A 1 274 ? 0.848 15.193 6.178 1.00 10.99 274 PHE A C 1
ATOM 2153 O O . PHE A 1 274 ? 1.680 15.935 6.702 1.00 11.33 274 PHE A O 1
ATOM 2161 N N . SER A 1 275 ? -0.417 15.552 5.984 1.00 10.73 275 SER A N 1
ATOM 2162 C CA . SER A 1 275 ? -0.936 16.820 6.478 1.00 11.37 275 SER A CA 1
ATOM 2163 C C . SER A 1 275 ? -1.298 16.780 7.964 1.00 11.75 275 SER A C 1
ATOM 2164 O O . SER A 1 275 ? -1.510 17.840 8.552 1.00 12.20 275 SER A O 1
ATOM 2167 N N . THR A 1 276 ? -1.371 15.583 8.562 1.00 11.88 276 THR A N 1
ATOM 2168 C CA . THR A 1 276 ? -1.808 15.406 9.956 1.00 12.44 276 THR A CA 1
ATOM 2169 C C . THR A 1 276 ? -0.880 14.459 10.738 1.00 12.75 276 THR A C 1
ATOM 2170 O O . THR A 1 276 ? -1.313 13.421 11.243 1.00 12.54 276 THR A O 1
ATOM 2174 N N . PRO A 1 277 ? 0.407 14.823 10.855 1.00 13.64 277 PRO A N 1
ATOM 2175 C CA . PRO A 1 277 ? 1.341 13.945 11.565 1.00 14.09 277 PRO A CA 1
ATOM 2176 C C . PRO A 1 277 ? 0.993 13.695 13.032 1.00 14.44 277 PRO A C 1
ATOM 2177 O O . PRO A 1 277 ? 1.213 12.586 13.521 1.00 14.50 277 PRO A O 1
ATOM 2181 N N . CYS A 1 278 ? 0.451 14.694 13.726 1.00 14.79 278 CYS A N 1
ATOM 2182 C CA . CYS A 1 278 ? 0.060 14.487 15.122 1.00 15.66 278 CYS A CA 1
ATOM 2183 C C . CYS A 1 278 ? -1.080 13.481 15.258 1.00 14.93 278 CYS A C 1
ATOM 2184 O O . CYS A 1 278 ? -1.103 12.717 16.222 1.00 14.93 278 CYS A O 1
ATOM 2187 N N . LEU A 1 279 ? -1.996 13.455 14.289 1.00 14.17 279 LEU A N 1
ATOM 2188 C CA . LEU A 1 279 ? -3.058 12.447 14.270 1.00 13.76 279 LEU A CA 1
ATOM 2189 C C . LEU A 1 279 ? -2.514 11.020 14.159 1.00 13.36 279 LEU A C 1
ATOM 2190 O O . LEU A 1 279 ? -3.063 10.104 14.775 1.00 12.95 279 LEU A O 1
ATOM 2195 N N A MET A 1 280 ? -1.452 10.836 13.375 0.50 12.75 280 MET A N 1
ATOM 2196 N N B MET A 1 280 ? -1.451 10.833 13.378 0.50 13.64 280 MET A N 1
ATOM 2197 C CA A MET A 1 280 ? -0.807 9.531 13.259 0.50 12.51 280 MET A CA 1
ATOM 2198 C CA B MET A 1 280 ? -0.820 9.522 13.264 0.50 13.93 280 MET A CA 1
ATOM 2199 C C A MET A 1 280 ? -0.330 9.035 14.626 0.50 12.60 280 MET A C 1
ATOM 2200 C C B MET A 1 280 ? -0.335 9.033 14.631 0.50 13.41 280 MET A C 1
ATOM 2201 O O A MET A 1 280 ? -0.587 7.887 14.998 0.50 12.51 280 MET A O 1
ATOM 2202 O O B MET A 1 280 ? -0.589 7.886 15.007 0.50 13.23 280 MET A O 1
ATOM 2211 N N . TYR A 1 281 ? 0.331 9.914 15.376 1.00 12.92 281 TYR A N 1
ATOM 2212 C CA . TYR A 1 281 ? 0.768 9.602 16.742 1.00 13.01 281 TYR A CA 1
ATOM 2213 C C . TYR A 1 281 ? -0.423 9.303 17.666 1.00 13.19 281 TYR A C 1
ATOM 2214 O O . TYR A 1 281 ? -0.422 8.299 18.380 1.00 13.05 281 TYR A O 1
ATOM 2223 N N . GLU A 1 282 ? -1.441 10.158 17.624 1.00 13.59 282 GLU A N 1
ATOM 2224 C CA . GLU A 1 282 ? -2.588 9.995 18.518 1.00 14.16 282 GLU A CA 1
ATOM 2225 C C . GLU A 1 282 ? -3.346 8.705 18.265 1.00 13.73 282 GLU A C 1
ATOM 2226 O O . GLU A 1 282 ? -3.734 8.025 19.215 1.00 13.96 282 GLU A O 1
ATOM 2232 N N . LYS A 1 283 ? -3.549 8.363 16.998 1.00 13.36 283 LYS A N 1
ATOM 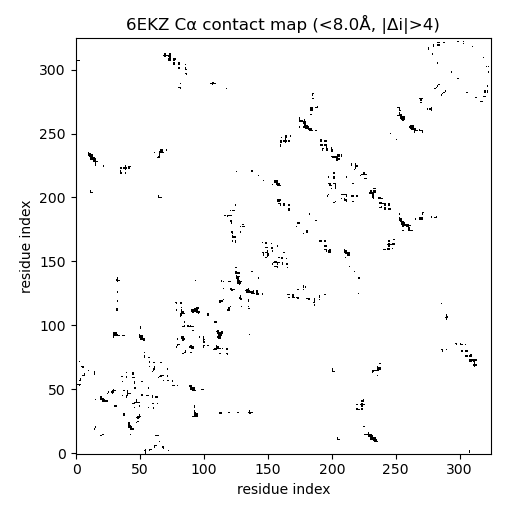2233 C CA . LYS A 1 283 ? -4.212 7.109 16.669 1.00 13.24 283 LYS A CA 1
ATOM 2234 C C . LYS A 1 283 ? -3.362 5.900 17.022 1.00 13.11 283 LYS A C 1
ATOM 2235 O O . LYS A 1 283 ? -3.891 4.885 17.466 1.00 13.43 283 LYS A O 1
ATOM 2241 N N . PHE A 1 284 ? -2.051 5.999 16.821 1.00 12.87 284 PHE A N 1
ATOM 2242 C CA . PHE A 1 284 ? -1.164 4.903 17.184 1.00 13.00 284 PHE A CA 1
ATOM 2243 C C . PHE A 1 284 ? -1.323 4.552 18.668 1.00 13.14 284 PHE A C 1
ATOM 2244 O O . PHE A 1 284 ? -1.443 3.387 19.030 1.00 12.78 284 PHE A O 1
ATOM 2252 N N . VAL A 1 285 ? -1.361 5.569 19.516 1.00 13.86 285 VAL A N 1
ATOM 2253 C CA . VAL A 1 285 ? -1.496 5.344 20.952 1.00 14.76 285 VAL A CA 1
ATOM 2254 C C . VAL A 1 285 ? -2.933 4.987 21.352 1.00 15.47 285 VAL A C 1
ATOM 2255 O O . VAL A 1 285 ? -3.155 3.985 22.035 1.00 15.65 285 VAL A O 1
ATOM 2259 N N . ASN A 1 286 ? -3.894 5.813 20.939 1.00 16.27 286 ASN A N 1
ATOM 2260 C CA . ASN A 1 286 ? -5.303 5.648 21.352 1.00 17.45 286 ASN A CA 1
ATOM 2261 C C . ASN A 1 286 ? -5.997 4.425 20.807 1.00 17.53 286 ASN A C 1
ATOM 2262 O O . ASN A 1 286 ? -6.928 3.919 21.436 1.00 18.00 286 ASN A O 1
ATOM 2267 N N . ILE A 1 287 ? -5.610 4.014 19.606 1.00 17.29 287 ILE A N 1
ATOM 2268 C CA . ILE A 1 287 ? -6.249 2.892 18.947 1.00 17.63 287 ILE A CA 1
ATOM 2269 C C . ILE A 1 287 ? -5.330 1.682 18.923 1.00 16.91 287 ILE A C 1
ATOM 2270 O O . ILE A 1 287 ? -5.691 0.647 19.466 1.00 17.26 287 ILE A O 1
ATOM 2275 N N . THR A 1 288 ? -4.152 1.803 18.317 1.00 16.07 288 THR A N 1
ATOM 2276 C CA . THR A 1 288 ? -3.308 0.625 18.111 1.00 15.80 288 THR A CA 1
ATOM 2277 C C . THR A 1 288 ? -2.794 0.038 19.430 1.00 15.40 288 THR A C 1
ATOM 2278 O O . THR A 1 288 ? -3.039 -1.134 19.721 1.00 15.70 288 THR A O 1
ATOM 2282 N N . VAL A 1 289 ? -2.103 0.850 20.224 1.00 14.89 289 VAL A N 1
ATOM 2283 C CA . VAL A 1 289 ? -1.538 0.371 21.488 1.00 14.94 289 VAL A CA 1
ATOM 2284 C C . VAL A 1 289 ? -2.666 -0.016 22.445 1.00 15.49 289 VAL A C 1
ATOM 2285 O O . VAL A 1 289 ? -2.645 -1.103 23.031 1.00 14.92 289 VAL A O 1
ATOM 2289 N N . LYS A 1 290 ? -3.653 0.866 22.575 1.00 16.64 290 LYS A N 1
ATOM 2290 C CA . LYS A 1 290 ? -4.773 0.643 23.484 1.00 18.20 290 LYS A CA 1
ATOM 2291 C C . LYS A 1 290 ? -5.536 -0.644 23.187 1.00 17.88 290 LYS A C 1
ATOM 2292 O O . LYS A 1 290 ? -5.954 -1.326 24.118 1.00 18.30 290 LYS A O 1
ATOM 2298 N N A SER A 1 291 ? -5.714 -0.972 21.915 0.50 17.57 291 SER A N 1
ATOM 2299 N N B SER A 1 291 ? -5.718 -0.969 21.903 0.50 17.66 291 SER A N 1
ATOM 2300 C CA A SER A 1 291 ? -6.437 -2.184 21.552 0.50 17.30 291 SER A CA 1
ATOM 2301 C CA B SER A 1 291 ? -6.414 -2.206 21.505 0.50 17.44 291 SER A CA 1
ATOM 2302 C C A SER A 1 291 ? -5.672 -3.478 21.880 0.50 16.82 291 SER A C 1
ATOM 2303 C C B SER A 1 291 ? -5.669 -3.473 21.915 0.50 16.90 291 SER A C 1
ATOM 2304 O O A SER A 1 291 ? -6.297 -4.522 22.067 0.50 17.01 291 SER A O 1
ATOM 2305 O O B SER A 1 291 ? -6.301 -4.496 22.180 0.50 17.08 291 SER A O 1
ATOM 2310 N N . LEU A 1 292 ? -4.340 -3.409 21.949 1.00 16.18 292 LEU A N 1
ATOM 2311 C CA . LEU A 1 292 ? -3.524 -4.543 22.397 1.00 15.59 292 LEU A CA 1
ATOM 2312 C C . LEU A 1 292 ? -3.552 -4.702 23.913 1.00 15.16 292 LEU A C 1
ATOM 2313 O O . LEU A 1 292 ? -3.459 -5.818 24.417 1.00 15.07 292 LEU A O 1
ATOM 2318 N N . TYR A 1 293 ? -3.675 -3.581 24.620 1.00 14.77 293 TYR A N 1
ATOM 2319 C CA . TYR A 1 293 ? -3.687 -3.549 26.083 1.00 15.00 293 TYR A CA 1
ATOM 2320 C C . TYR A 1 293 ? -4.889 -2.739 26.574 1.00 16.00 293 TYR A C 1
ATOM 2321 O O . TYR A 1 293 ? -4.725 -1.632 27.086 1.00 16.14 293 TYR A O 1
ATOM 2330 N N . PRO A 1 294 ? -6.112 -3.276 26.399 1.00 17.31 294 PRO A N 1
ATOM 2331 C CA . PRO A 1 294 ? -7.304 -2.500 26.755 1.00 18.52 294 PRO A CA 1
ATOM 2332 C C . PRO A 1 294 ? -7.523 -2.286 28.244 1.00 19.76 294 PRO A C 1
ATOM 2333 O O . PRO A 1 294 ? -8.102 -1.269 28.613 1.00 20.46 294 PRO A O 1
ATOM 2337 N N . ASN A 1 295 ? -7.090 -3.223 29.083 1.00 21.19 295 ASN A N 1
ATOM 2338 C CA . ASN A 1 295 ? -7.276 -3.071 30.523 1.00 22.22 295 ASN A CA 1
ATOM 2339 C C . ASN A 1 295 ? -6.129 -3.721 31.285 1.00 21.60 295 ASN A C 1
ATOM 2340 O O . ASN A 1 295 ? -6.299 -4.758 31.935 1.00 21.88 295 ASN A O 1
ATOM 2345 N N . PRO A 1 296 ? -4.941 -3.102 31.200 1.00 20.48 296 PRO A N 1
ATOM 2346 C CA . PRO A 1 296 ? -3.758 -3.733 31.749 1.00 20.15 296 PRO A CA 1
ATOM 2347 C C . PRO A 1 296 ? -3.748 -3.755 33.266 1.00 20.08 296 PRO A C 1
ATOM 2348 O O . PRO A 1 296 ? -4.267 -2.839 33.917 1.00 20.49 296 PRO A O 1
ATOM 2352 N N . THR A 1 297 ? -3.136 -4.801 33.809 1.00 20.34 297 THR A N 1
ATOM 2353 C CA . THR A 1 297 ? -2.866 -4.882 35.233 1.00 20.66 297 THR A CA 1
ATOM 2354 C C . THR A 1 297 ? -1.792 -3.868 35.595 1.00 19.99 297 THR A C 1
ATOM 2355 O O . THR A 1 297 ? -1.164 -3.254 34.722 1.00 19.68 297 THR A O 1
ATOM 2359 N N . VAL A 1 298 ? -1.604 -3.673 36.882 1.00 19.46 298 VAL A N 1
ATOM 2360 C CA . VAL A 1 298 ? -0.753 -2.646 37.392 1.00 19.13 298 VAL A CA 1
ATOM 2361 C C . VAL A 1 298 ? 0.666 -2.589 36.836 1.00 18.64 298 VAL A C 1
ATOM 2362 O O . VAL A 1 298 ? 1.124 -1.556 36.506 1.00 18.41 298 VAL A O 1
ATOM 2366 N N . GLN A 1 299 ? 1.329 -3.725 36.767 1.00 19.01 299 GLN A N 1
ATOM 2367 C CA . GLN A 1 299 ? 2.689 -3.697 36.261 1.00 19.63 299 GLN A CA 1
ATOM 2368 C C . GLN A 1 299 ? 2.761 -3.400 34.759 1.00 18.60 299 GLN A C 1
ATOM 2369 O O . GLN A 1 299 ? 3.621 -2.694 34.373 1.00 18.38 299 GLN A O 1
ATOM 2375 N N . LEU A 1 300 ? 1.793 -3.905 34.024 1.00 18.12 300 LEU A N 1
ATOM 2376 C CA . LEU A 1 300 ? 1.751 -3.639 32.578 1.00 17.84 300 LEU A CA 1
ATOM 2377 C C . LEU A 1 300 ? 1.434 -2.174 32.341 1.00 17.25 300 LEU A C 1
ATOM 2378 O O . LEU A 1 300 ? 1.993 -1.558 31.469 1.00 16.40 300 LEU A O 1
ATOM 2383 N N . ARG A 1 301 ? 0.503 -1.625 33.113 1.00 17.00 301 ARG A N 1
ATOM 2384 C CA . ARG A 1 301 ? 0.151 -0.218 32.971 1.00 17.28 301 ARG A CA 1
ATOM 2385 C C . ARG A 1 301 ? 1.356 0.694 33.196 1.00 17.25 301 ARG A C 1
ATOM 2386 O O . ARG A 1 301 ? 1.559 1.648 32.445 1.00 16.87 301 ARG A O 1
ATOM 2394 N N . LYS A 1 302 ? 2.134 0.402 34.235 1.00 17.64 302 LYS A N 1
ATOM 2395 C CA . LYS A 1 302 ? 3.347 1.159 34.542 1.00 18.47 302 LYS A CA 1
ATOM 2396 C C . LYS A 1 302 ? 4.341 1.097 33.378 1.00 16.82 302 LYS A C 1
ATOM 2397 O O . LYS A 1 302 ? 4.889 2.121 32.968 1.00 16.66 302 LYS A O 1
ATOM 2403 N N . ALA A 1 303 ? 4.547 -0.104 32.845 1.00 15.77 303 ALA A N 1
ATOM 2404 C CA . ALA A 1 303 ? 5.446 -0.309 31.705 1.00 15.34 303 ALA A CA 1
ATOM 2405 C C . ALA A 1 303 ? 4.940 0.390 30.446 1.00 14.98 303 ALA A C 1
ATOM 2406 O O . ALA A 1 303 ? 5.725 0.998 29.713 1.00 14.86 303 ALA A O 1
ATOM 2408 N N . LEU A 1 304 ? 3.636 0.300 30.198 1.00 14.53 304 LEU A N 1
ATOM 2409 C CA . LEU A 1 304 ? 3.025 0.997 29.067 1.00 14.32 304 LEU A CA 1
ATOM 2410 C C . LEU A 1 304 ? 3.252 2.501 29.163 1.00 14.47 304 LEU A C 1
ATOM 2411 O O . LEU A 1 304 ? 3.712 3.122 28.204 1.00 14.30 304 LEU A O 1
ATOM 2416 N N . ASN A 1 305 ? 2.950 3.081 30.322 1.00 14.77 305 ASN A N 1
ATOM 2417 C CA . ASN A 1 305 ? 3.095 4.528 30.497 1.00 15.02 305 ASN A CA 1
ATOM 2418 C C . ASN A 1 305 ? 4.533 5.007 30.352 1.00 14.73 305 ASN A C 1
ATOM 2419 O O . ASN A 1 305 ? 4.769 6.067 29.777 1.00 14.75 305 ASN A O 1
ATOM 2424 N N . THR A 1 306 ? 5.486 4.236 30.866 1.00 14.67 306 THR A N 1
ATOM 2425 C CA . THR A 1 306 ? 6.901 4.574 30.713 1.00 14.71 306 THR A CA 1
ATOM 2426 C C . THR A 1 306 ? 7.309 4.583 29.236 1.00 14.01 306 THR A C 1
ATOM 2427 O O . THR A 1 306 ? 7.920 5.541 28.759 1.00 13.96 306 THR A O 1
ATOM 2431 N N . ASN A 1 307 ? 6.964 3.511 28.530 1.00 13.47 307 ASN A N 1
ATOM 2432 C CA . ASN A 1 307 ? 7.296 3.394 27.106 1.00 13.22 307 ASN A CA 1
ATOM 2433 C C . ASN A 1 307 ? 6.550 4.404 26.231 1.00 13.06 307 ASN A C 1
ATOM 2434 O O . ASN A 1 307 ? 7.100 4.866 25.231 1.00 12.74 307 ASN A O 1
ATOM 2439 N N . LEU A 1 308 ? 5.328 4.761 26.620 1.00 13.19 308 LEU A N 1
ATOM 2440 C CA . LEU A 1 308 ? 4.586 5.828 25.944 1.00 13.32 308 LEU A CA 1
ATOM 2441 C C . LEU A 1 308 ? 5.220 7.206 26.151 1.00 13.30 308 LEU A C 1
ATOM 2442 O O . LEU A 1 308 ? 5.216 8.029 25.234 1.00 13.36 308 LEU A O 1
ATOM 2447 N N . ASP A 1 309 ? 5.761 7.461 27.344 1.00 13.76 309 ASP A N 1
ATOM 2448 C CA . ASP A 1 309 ? 6.522 8.696 27.580 1.00 14.33 309 ASP A CA 1
ATOM 2449 C C . ASP A 1 309 ? 7.755 8.737 26.683 1.00 14.03 309 ASP A C 1
ATOM 2450 O O . ASP A 1 309 ? 8.064 9.772 26.096 1.00 14.23 309 ASP A O 1
ATOM 2455 N N . PHE A 1 310 ? 8.461 7.612 26.587 1.00 13.71 310 PHE A N 1
ATOM 2456 C CA . PHE A 1 310 ? 9.639 7.527 25.723 1.00 13.80 310 PHE A CA 1
ATOM 2457 C C . PHE A 1 310 ? 9.270 7.726 24.253 1.00 13.41 310 PHE A C 1
ATOM 2458 O O . PHE A 1 310 ? 9.942 8.468 23.542 1.00 13.59 310 PHE A O 1
ATOM 2466 N N . LEU A 1 311 ? 8.185 7.090 23.817 1.00 13.05 311 LEU A N 1
ATOM 2467 C CA . LEU A 1 311 ? 7.672 7.276 22.458 1.00 12.89 311 LEU A CA 1
ATOM 2468 C C . LEU A 1 311 ? 7.456 8.753 22.155 1.00 13.35 311 LEU A C 1
ATOM 2469 O O . LEU A 1 311 ? 7.851 9.239 21.091 1.00 13.31 311 LEU A O 1
ATOM 2474 N N . PHE A 1 312 ? 6.837 9.467 23.095 1.00 14.25 312 PHE A N 1
ATOM 2475 C CA . PHE A 1 312 ? 6.549 10.881 22.890 1.00 15.18 312 PHE A CA 1
ATOM 2476 C C . PHE A 1 312 ? 7.801 11.746 22.708 1.00 15.68 312 PHE A C 1
ATOM 2477 O O . PHE A 1 312 ? 7.742 12.760 22.018 1.00 15.88 312 PHE A O 1
ATOM 2485 N N . GLN A 1 313 ? 8.933 11.340 23.284 1.00 16.62 313 GLN A N 1
ATOM 2486 C CA . GLN A 1 313 ? 10.202 12.045 23.044 1.00 17.63 313 GLN A CA 1
ATOM 2487 C C . GLN A 1 313 ? 10.607 12.057 21.569 1.00 17.74 313 GLN A C 1
ATOM 2488 O O . GLN A 1 313 ? 11.326 12.958 21.134 1.00 18.22 313 GLN A O 1
ATOM 2494 N N . GLY A 1 314 ? 10.166 11.049 20.816 1.00 17.32 314 GLY A N 1
ATOM 2495 C CA . GLY A 1 314 ? 10.450 10.956 19.387 1.00 17.77 314 GLY A CA 1
ATOM 2496 C C . GLY A 1 314 ? 9.436 11.616 18.469 1.00 18.11 314 GLY A C 1
ATOM 2497 O O . GLY A 1 314 ? 9.590 11.561 17.249 1.00 17.70 314 GLY A O 1
ATOM 2498 N N . VAL A 1 315 ? 8.405 12.239 19.036 1.00 19.20 315 VAL A N 1
ATOM 2499 C CA . VAL A 1 315 ? 7.345 12.854 18.244 1.00 20.83 315 VAL A CA 1
ATOM 2500 C C . VAL A 1 315 ? 7.791 14.259 17.857 1.00 23.05 315 VAL A C 1
ATOM 2501 O O . VAL A 1 315 ? 8.389 14.968 18.670 1.00 23.39 315 VAL A O 1
ATOM 2505 N N . ALA A 1 316 ? 7.508 14.645 16.614 1.00 25.59 316 ALA A N 1
ATOM 2506 C CA . ALA A 1 316 ? 7.858 15.976 16.110 1.00 27.40 316 ALA A CA 1
ATOM 2507 C C . ALA A 1 316 ? 7.296 17.058 17.025 1.00 28.58 316 ALA A C 1
ATOM 2508 O O . ALA A 1 316 ? 6.157 16.947 17.486 1.00 28.33 316 ALA A O 1
ATOM 2510 N N . ALA A 1 317 ? 8.099 18.088 17.295 1.00 29.61 317 ALA A N 1
ATOM 2511 C CA . ALA A 1 317 ? 7.675 19.216 18.131 1.00 30.16 317 ALA A CA 1
ATOM 2512 C C . ALA A 1 317 ? 6.360 19.816 17.633 1.00 29.86 317 ALA A C 1
ATOM 2513 O O . ALA A 1 317 ? 6.146 19.938 16.422 1.00 30.10 317 ALA A O 1
ATOM 2515 N N . GLY A 1 318 ? 5.486 20.174 18.570 1.00 29.06 318 GLY A N 1
ATOM 2516 C CA . GLY A 1 318 ? 4.180 20.746 18.245 1.00 28.17 318 GLY A CA 1
ATOM 2517 C C . GLY A 1 318 ? 2.985 19.856 18.535 1.00 27.15 318 GLY A C 1
ATOM 2518 O O . GLY A 1 318 ? 1.859 20.358 18.615 1.00 27.50 318 GLY A O 1
ATOM 2519 N N . CYS A 1 319 ? 3.207 18.549 18.682 1.00 25.45 319 CYS A N 1
ATOM 2520 C CA . CYS A 1 319 ? 2.130 17.635 19.050 1.00 24.27 319 CYS A CA 1
ATOM 2521 C C . CYS A 1 319 ? 1.922 17.630 20.563 1.00 24.13 319 CYS A C 1
ATOM 2522 O O . CYS A 1 319 ? 2.833 17.929 21.338 1.00 24.64 319 CYS A O 1
ATOM 2525 N N . THR A 1 320 ? 0.703 17.284 20.957 1.00 23.99 320 THR A N 1
ATOM 2526 C CA . THR A 1 320 ? 0.284 17.192 22.352 1.00 23.80 320 THR A CA 1
ATOM 2527 C C . THR A 1 320 ? 0.342 15.717 22.744 1.00 22.47 320 THR A C 1
ATOM 2528 O O . THR A 1 320 ? -0.163 14.872 22.004 1.00 22.46 320 THR A O 1
ATOM 2532 N N . GLN A 1 321 ? 0.946 15.408 23.892 1.00 20.87 321 GLN A N 1
ATOM 2533 C CA . GLN A 1 321 ? 0.978 14.029 24.392 1.00 20.22 321 GLN A CA 1
ATOM 2534 C C . GLN A 1 321 ? -0.430 13.568 24.791 1.00 20.36 321 GLN A C 1
ATOM 2535 O O . GLN A 1 321 ? -1.208 14.348 25.345 1.00 20.71 321 GLN A O 1
ATOM 2541 N N . VAL A 1 322 ? -0.748 12.308 24.491 1.00 20.42 322 VAL A N 1
ATOM 2542 C CA . VAL A 1 322 ? -2.023 11.704 24.902 1.00 20.72 322 VAL A CA 1
ATOM 2543 C C . VAL A 1 322 ? -1.759 10.593 25.915 1.00 20.69 322 VAL A C 1
ATOM 2544 O O . VAL A 1 322 ? -0.707 9.948 25.885 1.00 20.59 322 VAL A O 1
ATOM 2548 N N . PHE A 1 323 ? -2.728 10.385 26.804 1.00 20.61 323 PHE A N 1
ATOM 2549 C CA . PHE A 1 323 ? -2.581 9.501 27.960 1.00 20.59 323 PHE A CA 1
ATOM 2550 C C . PHE A 1 323 ? -3.718 8.478 28.040 1.00 20.68 323 PHE A C 1
ATOM 2551 O O . PHE A 1 323 ? -4.724 8.723 28.713 1.00 21.10 323 PHE A O 1
ATOM 2559 N N . PRO A 1 324 ? -3.567 7.322 27.360 1.00 20.43 324 PRO A N 1
ATOM 2560 C CA . PRO A 1 324 ? -4.637 6.310 27.349 1.00 20.37 324 PRO A CA 1
ATOM 2561 C C . PRO A 1 324 ? -4.935 5.629 28.688 1.00 20.78 324 PRO A C 1
ATOM 2562 O O . PRO A 1 324 ? -6.039 5.110 28.862 1.00 21.07 324 PRO A O 1
ATOM 2566 N N . TYR A 1 325 ? -3.968 5.625 29.605 1.00 20.93 325 TYR A N 1
ATOM 2567 C CA . TYR A 1 325 ? -4.111 4.977 30.910 1.00 21.63 325 TYR A CA 1
ATOM 2568 C C . TYR A 1 325 ? -3.987 5.984 32.043 1.00 23.54 325 TYR A C 1
ATOM 2569 O O . TYR A 1 325 ? -3.646 5.621 33.175 1.00 23.96 325 TYR A O 1
ATOM 2578 N N . GLY A 1 326 ? -4.272 7.248 31.741 1.00 25.64 326 GLY A N 1
ATOM 2579 C CA . GLY A 1 326 ? -4.134 8.321 32.711 1.00 28.00 326 GLY A CA 1
ATOM 2580 C C . GLY A 1 326 ? -2.686 8.639 33.018 1.00 30.49 326 GLY A C 1
ATOM 2581 O O . GLY A 1 326 ? -1.771 8.229 32.293 1.00 30.56 326 GLY A O 1
ATOM 2582 N N . ARG A 1 327 ? -2.492 9.382 34.104 1.00 34.20 327 ARG A N 1
ATOM 2583 C CA . ARG A 1 327 ? -1.162 9.786 34.560 1.00 37.04 327 ARG A CA 1
ATOM 2584 C C . ARG A 1 327 ? -0.923 9.372 36.001 1.00 37.28 327 ARG A C 1
ATOM 2585 O O . ARG A 1 327 ? -1.842 9.342 36.819 1.00 37.40 327 ARG A O 1
#

Sequence (325 aa):
GLPPGPLENSSAKLVNDEAHPWKPLRPGDIRGPCPGLNTLASHGYLPRNGVATPAQIINAVQEGFNFDNQAAIFATYAAHLVDGNLITDLLSIGRRKTRLTGPDPPPPASVGGLNEHGTFEGDASMTRGDAFFGNNHDFNETLFEQLVDDYSNRRFGGGKYNLTVAGELRFKKRIQQDSIATNPNFSFVDFRFFTAYGETTFPANLFVDGRRDDGQLDMDAARSFFQFSRMPDDFFRAPSPRSGTGVEVVVQQAHPMQPGRNVGKINSYTVDPTTSSDFSTPCLMMYEKFVNITVKSSLYPNPTVQLRKALNTNLDFLFQGVAAGCTQVFPYGR

Foldseek 3Di:
DAADAADPAQFWDFQCDPQFPFDADDPQADAWADLLLLLLLRRVLAPVSQKHALNSQQSSCCRRAQAGNLVSLQVSLQQCLQQADLLQRMAGCHAQDCVRDDDDDPPRDNGHPNDEPRQQAFLAQQAHGVQVPTRTAGHPVSLVVLQVLCVVQPVRWQALRSLLVSLVVSVLVCLQPPLWHFQFQNNVVCSLQVSQCCQQGLPAQVCSPSTHHSVSVCCSRHVSHRPVRGIHHGHHHTRPSSVSSCVSPPDAGFTRDRDHNRTDHDPQGDDPVCQLSSLVCSVQPSSCNRPVDDDDSVLVSSVVSLVSSVSSRPPPHDRDDNPHD

Nearest PDB structures (foldseek):
  7pn7-assembly1_A  TM=1.003E+00  e=4.366E-69  Cyclocybe aegerita
  6ekw-assembly1_A  TM=1.003E+00  e=4.922E-69  Cyclocybe aegerita
  2yp1-assembly2_D  TM=9.993E-01  e=2.465E-65  Cyclocybe aegerita
  5fuj-assembly1_A  TM=8.538E-01  e=7.391E-16  Marasmius rotula
  7zcl-assembly1_A  TM=8.856E-01  e=6.499E-13  Achaetomiella virescens

Solvent-accessible surface area: 13740 Å² total; per-residue (Å²): 78,144,18,23,43,98,42,174,92,33,64,31,85,61,0,33,46,175,79,40,50,69,102,92,96,132,142,47,21,3,37,2,29,42,24,15,20,4,0,0,0,3,0,30,29,4,47,48,44,1,12,1,33,3,26,76,5,0,77,3,16,4,59,0,8,1,26,32,28,89,25,1,7,24,33,8,3,0,6,0,0,4,0,1,2,8,99,48,39,48,1,1,0,0,117,95,14,232,99,3,23,117,80,20,83,119,76,14,32,4,3,1,12,20,57,70,57,21,35,12,4,2,0,22,16,5,12,13,2,31,114,109,67,59,11,50,79,37,56,71,104,24,1,95,38,0,37,64,20,0,87,137,78,12,77,21,83,0,23,41,72,0,0,0,39,0,4,57,68,15,0,66,40,2,17,42,73,2,28,93,0,40,0,21,24,19,24,3,34,20,0,3,13,51,0,0,55,3,1,15,8,9,1,24,5,137,118,52,65,20,56,1,49,33,125,10,0,71,20,0,7,63,105,11,108,1,39,138,64,5,45,4,0,49,44,60,33,20,20,89,5,42,111,63,1,36,132,41,52,93,41,110,9,0,88,6,81,60,129,84,99,17,52,68,61,18,124,91,11,0,49,78,92,54,65,42,68,20,4,56,33,4,0,74,93,42,0,68,68,24,10,67,140,27,94,112,93,12,82,121,15,0,28,58,9,8,69,22,0,55,97,7,19,56,110,80,20,100,40,27,73,28,25,37,225

Organism: Cyclocybe aegerita (NCBI:txid1973307)

InterPro domains:
  IPR000028 Chloroperoxidase [PF01328] (65-278)
  IPR000028 Chloroperoxidase [PS51405] (63-291)
  IPR036851 Chloroperoxidase-like superfamily [G3DSA:1.10.489.10] (44-371)
  IPR036851 Chloroperoxidase-like superfamily [SSF47571] (58-180)